Protein AF-A0A1F8QKB9-F1 (afdb_monomer)

pLDDT: mean 81.96, std 23.12, range [24.55, 98.56]

Solvent-accessible surface area (backbone atoms only — not comparable to full-atom values): 18168 Å² total; per-residue (Å²): 129,86,77,68,60,68,50,74,46,57,31,36,33,57,46,79,43,82,40,81,85,38,26,30,38,35,34,32,41,23,43,73,48,13,33,47,48,30,36,34,73,46,39,66,41,98,85,32,88,53,36,81,40,69,32,75,63,17,37,18,42,35,32,34,31,63,47,93,88,48,25,38,48,79,47,60,43,64,75,43,63,50,59,51,32,75,75,34,74,64,47,26,42,52,47,49,32,54,34,48,50,48,65,72,66,53,50,74,65,40,62,41,47,67,60,41,50,52,54,53,49,52,51,50,56,51,38,62,63,72,58,73,84,81,73,82,86,76,94,82,86,80,92,79,89,82,91,85,84,83,83,89,81,91,80,89,82,90,82,90,77,84,82,78,76,76,73,74,75,72,87,67,82,76,85,74,92,73,78,79,83,53,62,33,47,53,54,32,51,51,49,52,49,27,44,75,66,74,60,53,64,41,74,65,37,16,66,84,78,65,43,76,62,72,92,45,70,32,26,38,20,51,90,70,44,22,26,26,41,76,86,47,42,81,81,49,77,77,58,43,77,35,47,41,67,31,50,51,50,55,52,49,44,70,74,48,56,71,71,57,26,71,67,49,78,73,56,72,65,41,49,49,46,44,50,52,52,52,51,50,31,53,30,58,76,64,75,45,84,61,70,47,54,59,50,50,53,51,52,54,55,55,51,56,59,67,74,55,77,131

Structure (mmCIF, N/CA/C/O backbone):
data_AF-A0A1F8QKB9-F1
#
_entry.id   AF-A0A1F8QKB9-F1
#
loop_
_atom_site.group_PDB
_atom_site.id
_atom_site.type_symbol
_atom_site.label_atom_id
_atom_site.label_alt_id
_atom_site.label_comp_id
_atom_site.label_asym_id
_atom_site.label_entity_id
_atom_site.label_seq_id
_atom_site.pdbx_PDB_ins_code
_atom_site.Cartn_x
_atom_site.Cartn_y
_atom_site.Cartn_z
_atom_site.occupancy
_atom_site.B_iso_or_equiv
_atom_site.auth_seq_id
_atom_site.auth_comp_id
_atom_site.auth_asym_id
_atom_site.auth_atom_id
_atom_site.pdbx_PDB_model_num
ATOM 1 N N . MET A 1 1 ? -33.715 -14.460 22.208 1.00 47.62 1 MET A N 1
ATOM 2 C CA . MET A 1 1 ? -32.948 -13.942 21.053 1.00 47.62 1 MET A CA 1
ATOM 3 C C . MET A 1 1 ? -31.585 -14.614 21.054 1.00 47.62 1 MET A C 1
ATOM 5 O O . MET A 1 1 ? -30.994 -14.660 22.130 1.00 47.62 1 MET A O 1
ATOM 9 N N . PRO A 1 2 ? -31.099 -15.186 19.938 1.00 50.28 2 PRO A N 1
ATOM 10 C CA . PRO A 1 2 ? -29.759 -15.761 19.911 1.00 50.28 2 PRO A CA 1
ATOM 11 C C . PRO A 1 2 ? -28.745 -14.649 20.205 1.00 50.28 2 PRO A C 1
ATOM 13 O O . PRO A 1 2 ? -28.812 -13.563 19.630 1.00 50.28 2 PRO A O 1
ATOM 16 N N . ARG A 1 3 ? -27.864 -14.887 21.178 1.00 57.94 3 ARG A N 1
ATOM 17 C CA . ARG A 1 3 ? -26.846 -13.929 21.620 1.00 57.94 3 ARG A CA 1
ATOM 18 C C . ARG A 1 3 ? -25.910 -13.674 20.438 1.00 57.94 3 ARG A C 1
ATOM 20 O O . ARG A 1 3 ? -25.333 -14.622 19.911 1.00 57.94 3 ARG A O 1
ATOM 27 N N . ALA A 1 4 ? -25.807 -12.423 19.991 1.00 68.38 4 ALA A N 1
ATOM 28 C CA . ALA A 1 4 ? -24.952 -12.074 18.863 1.00 68.38 4 ALA A CA 1
ATOM 29 C C . ALA A 1 4 ? -23.510 -12.534 19.144 1.00 68.38 4 ALA A C 1
ATOM 31 O O . ALA A 1 4 ? -22.990 -12.326 20.243 1.00 68.38 4 ALA A O 1
ATOM 32 N N . LYS A 1 5 ? -22.899 -13.228 18.179 1.00 88.50 5 LYS A N 1
ATOM 33 C CA . LYS A 1 5 ? -21.593 -13.870 18.351 1.00 88.50 5 LYS A CA 1
ATOM 34 C C . LYS A 1 5 ? -20.509 -12.791 18.426 1.00 88.50 5 LYS A C 1
ATOM 36 O O . LYS A 1 5 ? -20.232 -12.122 17.430 1.00 88.50 5 LYS A O 1
ATOM 41 N N . THR A 1 6 ? -19.924 -12.609 19.605 1.00 94.81 6 THR A N 1
ATOM 42 C CA . THR A 1 6 ? -18.766 -11.730 19.813 1.00 94.81 6 THR A CA 1
ATOM 43 C C . THR A 1 6 ? -17.491 -12.419 19.339 1.00 94.81 6 THR A C 1
ATOM 45 O O . THR A 1 6 ? -17.350 -13.630 19.504 1.00 94.81 6 THR A O 1
ATOM 48 N N . TYR A 1 7 ? -16.561 -11.653 18.777 1.00 95.62 7 TYR A N 1
ATOM 49 C CA . TYR A 1 7 ? -15.229 -12.116 18.395 1.00 95.62 7 TYR A CA 1
ATOM 50 C C . TYR A 1 7 ? -14.185 -11.013 18.607 1.00 95.62 7 TYR A C 1
ATOM 52 O O . TYR A 1 7 ? -14.527 -9.845 18.818 1.00 95.62 7 TYR A O 1
ATOM 60 N N . GLN A 1 8 ? -12.912 -11.401 18.584 1.00 96.88 8 GLN A N 1
ATOM 61 C CA . GLN A 1 8 ? -11.769 -10.502 18.698 1.00 96.88 8 GLN A CA 1
ATOM 62 C C . GLN A 1 8 ? -10.804 -10.746 17.543 1.00 96.88 8 GLN A C 1
ATOM 64 O O . GLN A 1 8 ? -10.670 -11.877 17.087 1.00 96.88 8 GLN A O 1
ATOM 69 N N . THR A 1 9 ? -10.160 -9.685 17.070 1.00 97.06 9 THR A N 1
ATOM 70 C CA . THR A 1 9 ? -9.121 -9.753 16.039 1.00 97.06 9 THR A CA 1
ATOM 71 C C . THR A 1 9 ? -8.173 -8.577 16.196 1.00 97.06 9 THR A C 1
ATOM 73 O O . THR A 1 9 ? -8.588 -7.484 16.596 1.00 97.06 9 THR A O 1
ATOM 76 N N . GLU A 1 10 ? -6.910 -8.776 15.842 1.00 97.25 10 GLU A N 1
ATOM 77 C CA . GLU A 1 10 ? -6.026 -7.652 15.567 1.00 97.25 10 GLU A CA 1
ATOM 78 C C . GLU A 1 10 ? -6.462 -6.941 14.280 1.00 97.25 10 GLU A C 1
ATOM 80 O O . GLU A 1 10 ? -7.068 -7.544 13.385 1.00 97.25 10 GLU A O 1
ATOM 85 N N . ALA A 1 11 ? -6.228 -5.633 14.224 1.00 97.44 11 ALA A N 1
ATOM 86 C CA . ALA A 1 11 ? -6.689 -4.796 13.136 1.00 97.44 11 ALA A CA 1
ATOM 87 C C . ALA A 1 11 ? -5.860 -3.522 12.978 1.00 97.44 11 ALA A C 1
ATOM 89 O O . ALA A 1 11 ? -5.498 -2.871 13.962 1.00 97.44 11 ALA A O 1
ATOM 90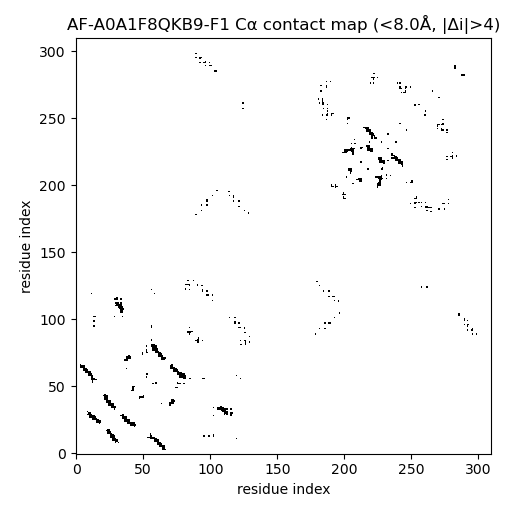 N N . ILE A 1 12 ? -5.672 -3.107 11.726 1.00 98.00 12 ILE A N 1
ATOM 91 C CA . ILE A 1 12 ? -5.196 -1.772 11.358 1.00 98.00 12 ILE A CA 1
ATOM 92 C C . ILE A 1 12 ? -6.380 -0.963 10.825 1.00 98.00 12 ILE A C 1
ATOM 94 O O . ILE A 1 12 ? -7.116 -1.409 9.941 1.00 98.00 12 ILE A O 1
ATOM 98 N N . ILE A 1 13 ? -6.584 0.244 11.357 1.00 96.12 13 ILE A N 1
ATOM 99 C CA . ILE A 1 13 ? -7.661 1.137 10.910 1.00 96.12 13 ILE A CA 1
ATOM 100 C C . ILE A 1 13 ? -7.202 1.865 9.640 1.00 96.12 13 ILE A C 1
ATOM 102 O O . ILE A 1 13 ? -6.387 2.789 9.711 1.00 96.12 13 ILE A O 1
ATOM 106 N N . ILE A 1 14 ? -7.771 1.484 8.491 1.00 95.88 14 ILE A N 1
ATOM 107 C CA . ILE A 1 14 ? -7.378 1.990 7.162 1.00 95.88 14 ILE A CA 1
ATOM 108 C C . ILE A 1 14 ? -8.326 3.063 6.602 1.00 95.88 14 ILE A C 1
ATOM 110 O O . ILE A 1 14 ? -7.950 3.835 5.726 1.00 95.88 14 ILE A O 1
ATOM 114 N N . LYS A 1 15 ? -9.567 3.159 7.101 1.00 94.94 15 LYS A N 1
ATOM 115 C CA . LYS A 1 15 ? -10.526 4.198 6.679 1.00 94.94 15 LYS A CA 1
ATOM 116 C C . LYS A 1 15 ? -11.488 4.562 7.799 1.00 94.94 15 LYS A C 1
ATOM 118 O O . LYS A 1 15 ? -11.894 3.714 8.591 1.00 94.94 15 LYS A O 1
ATOM 123 N N . LYS A 1 16 ? -11.905 5.830 7.822 1.00 93.94 16 LYS A N 1
ATOM 124 C CA . LYS A 1 16 ? -12.969 6.331 8.696 1.00 93.94 16 LYS A CA 1
ATOM 125 C C . LYS A 1 16 ? -14.023 7.075 7.896 1.00 93.94 16 LYS A C 1
ATOM 127 O O . LYS A 1 16 ? -13.708 7.826 6.976 1.00 93.94 16 LYS A O 1
ATOM 132 N N . THR A 1 17 ? -15.281 6.913 8.268 1.00 94.06 17 THR A N 1
ATOM 133 C CA . THR A 1 17 ? -16.405 7.643 7.676 1.00 94.06 17 THR A CA 1
ATOM 134 C C . THR A 1 17 ? -17.375 8.041 8.783 1.00 94.06 17 THR A C 1
ATOM 136 O O . THR A 1 17 ? -17.603 7.280 9.722 1.00 94.06 17 THR A O 1
ATOM 139 N N . LYS A 1 18 ? -17.899 9.269 8.734 1.00 92.44 18 LYS A N 1
ATOM 140 C CA . LYS A 1 18 ? -18.874 9.746 9.726 1.00 92.44 18 LYS A CA 1
ATOM 141 C C . LYS A 1 18 ? -20.182 8.965 9.568 1.00 92.44 18 LYS A C 1
ATOM 143 O O . LYS A 1 18 ? -20.608 8.729 8.442 1.00 92.44 18 LYS A O 1
ATOM 148 N N . LEU A 1 19 ? -20.812 8.604 10.683 1.00 91.56 19 LEU A N 1
ATOM 149 C CA . LEU A 1 19 ? -22.156 8.034 10.712 1.00 91.56 19 LEU A CA 1
ATOM 150 C C . LEU A 1 19 ? -22.998 8.851 11.691 1.00 91.56 19 LEU A C 1
ATOM 152 O O . LEU A 1 19 ? -22.816 8.764 12.904 1.00 91.56 19 LEU A O 1
ATOM 156 N N . GLY A 1 20 ? -23.872 9.704 11.158 1.00 90.00 20 GLY A N 1
ATOM 157 C CA . GLY A 1 20 ? -24.585 10.693 11.966 1.00 90.00 20 GLY A CA 1
ATOM 158 C C . GLY A 1 20 ? -23.636 11.586 12.778 1.00 90.00 20 GLY A C 1
ATOM 159 O O . GLY A 1 20 ? -22.492 11.847 12.387 1.00 90.00 20 GLY A O 1
ATOM 160 N N . GLU A 1 21 ? -24.107 12.043 13.939 1.00 87.56 21 GLU A N 1
ATOM 161 C CA . GLU A 1 21 ? -23.370 13.012 14.758 1.00 87.56 21 GLU A CA 1
ATOM 162 C C . GLU A 1 21 ? -22.367 12.389 15.727 1.00 87.56 21 GLU A C 1
ATOM 164 O O . GLU A 1 21 ? -21.264 12.905 15.911 1.00 87.56 21 GLU A O 1
ATOM 169 N N . ALA A 1 22 ? -22.719 11.267 16.349 1.00 90.00 22 ALA A N 1
ATOM 170 C CA . ALA A 1 22 ? -21.928 10.691 17.433 1.00 90.00 22 ALA A CA 1
ATOM 171 C C . ALA A 1 22 ? -21.031 9.525 16.987 1.00 90.00 22 ALA A C 1
ATOM 173 O O . ALA A 1 22 ? -20.064 9.210 17.689 1.00 90.00 22 ALA A O 1
ATOM 174 N N . ASP A 1 23 ? -21.303 8.918 15.830 1.00 93.69 23 ASP A N 1
ATOM 175 C CA . ASP A 1 23 ? -20.753 7.613 15.466 1.00 93.69 23 ASP A CA 1
ATOM 176 C C . ASP A 1 23 ? -19.796 7.712 14.264 1.00 93.69 23 ASP A C 1
ATOM 178 O O . ASP A 1 23 ? -19.737 8.711 13.531 1.00 93.69 23 ASP A O 1
ATOM 182 N N . ARG A 1 24 ? -18.998 6.658 14.064 1.00 94.50 24 ARG A N 1
ATOM 183 C CA . ARG A 1 24 ? -18.166 6.470 12.867 1.00 94.50 24 ARG A CA 1
ATOM 184 C C . ARG A 1 24 ? -18.275 5.035 12.367 1.00 94.50 24 ARG A C 1
ATOM 186 O O . ARG A 1 24 ? -18.340 4.108 13.168 1.00 94.50 24 ARG A O 1
ATOM 193 N N . ILE A 1 25 ? -18.218 4.866 11.051 1.00 95.88 25 ILE A N 1
ATOM 194 C CA . ILE A 1 25 ? -17.894 3.592 10.407 1.00 95.88 25 ILE A CA 1
ATOM 195 C C . ILE A 1 25 ? -16.380 3.551 10.225 1.00 95.88 25 ILE A C 1
ATOM 197 O O . ILE A 1 25 ? -15.783 4.500 9.706 1.00 95.88 25 ILE A O 1
ATOM 201 N N . LEU A 1 26 ? -15.766 2.461 10.663 1.00 96.06 26 LEU A N 1
ATOM 202 C CA . LEU A 1 26 ? -14.346 2.186 10.510 1.00 96.06 26 LEU A CA 1
ATOM 203 C C . LEU A 1 26 ? -14.177 1.007 9.560 1.00 96.06 26 LEU A C 1
ATOM 205 O O . LEU A 1 26 ? -14.869 0.001 9.696 1.00 96.06 26 LEU A O 1
ATOM 209 N N . THR A 1 27 ? -13.255 1.131 8.612 1.00 96.62 27 THR A N 1
ATOM 210 C CA . THR A 1 27 ? -12.770 -0.013 7.838 1.00 96.62 27 THR A CA 1
ATOM 211 C C . THR A 1 27 ? -11.486 -0.496 8.485 1.00 96.62 27 THR A C 1
ATOM 213 O O . THR A 1 27 ? -10.539 0.280 8.652 1.00 96.62 27 THR A O 1
ATOM 216 N N . LEU A 1 28 ? -11.495 -1.764 8.871 1.00 97.25 28 LEU A N 1
ATOM 217 C CA . LEU A 1 28 ? -10.404 -2.446 9.541 1.00 97.25 28 LEU A CA 1
ATOM 218 C C . LEU A 1 28 ? -9.815 -3.459 8.567 1.00 97.25 28 LEU A C 1
ATOM 220 O O . LEU A 1 28 ? -10.563 -4.195 7.924 1.00 97.25 28 LEU A O 1
ATOM 224 N N . TYR A 1 29 ? -8.494 -3.492 8.466 1.00 98.12 29 TYR A N 1
ATOM 225 C CA . TYR A 1 29 ? -7.796 -4.580 7.801 1.00 98.12 29 TYR A CA 1
ATOM 226 C C . TYR A 1 29 ? -7.237 -5.523 8.858 1.00 98.12 29 TYR A C 1
ATOM 228 O O . TYR A 1 29 ? -6.651 -5.061 9.836 1.00 98.12 29 TYR A O 1
ATOM 236 N N . THR A 1 30 ? -7.481 -6.817 8.692 1.00 97.88 30 THR A N 1
ATOM 237 C CA . THR A 1 30 ?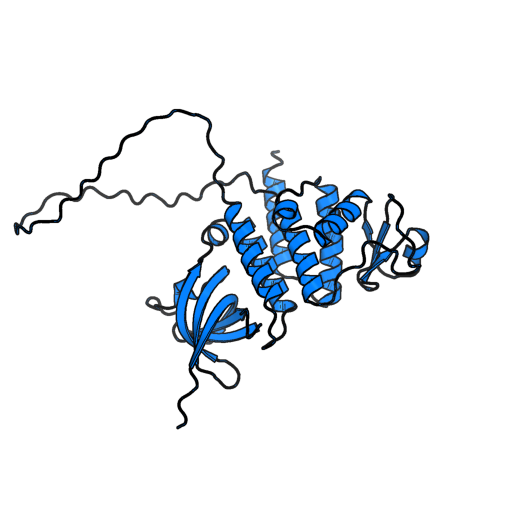 -7.223 -7.857 9.692 1.00 97.88 30 THR A CA 1
ATOM 238 C C . THR A 1 30 ? -6.518 -9.040 9.028 1.00 97.88 30 THR A C 1
ATOM 240 O O . THR A 1 30 ? -6.733 -9.265 7.834 1.00 97.88 30 THR A O 1
ATOM 243 N N . PRO A 1 31 ? -5.706 -9.812 9.765 1.00 96.62 31 PRO A N 1
ATOM 244 C CA . PRO A 1 31 ? -4.978 -10.947 9.202 1.00 96.62 31 PRO A CA 1
ATOM 245 C C . PRO A 1 31 ? -5.910 -12.056 8.701 1.00 96.62 31 PRO A C 1
ATOM 247 O O . PRO A 1 31 ? -5.699 -12.574 7.610 1.00 96.62 31 PRO A O 1
ATOM 250 N N . GLU A 1 32 ? -6.939 -12.410 9.479 1.00 95.38 32 GLU A N 1
ATOM 251 C CA . GLU A 1 32 ? -7.761 -13.609 9.241 1.00 95.38 32 GLU A CA 1
ATOM 252 C C . GLU A 1 32 ? -9.068 -13.308 8.506 1.00 95.38 32 GLU A C 1
ATOM 254 O O . GLU A 1 32 ? -9.559 -14.129 7.741 1.00 95.38 32 GLU A O 1
ATOM 259 N N . LEU A 1 33 ? -9.651 -12.127 8.725 1.00 94.62 33 LEU A N 1
ATOM 260 C CA . LEU A 1 33 ? -10.927 -11.745 8.113 1.00 94.62 33 LEU A CA 1
ATOM 261 C C . LEU A 1 33 ? -10.727 -10.794 6.931 1.00 94.62 33 LEU A C 1
ATOM 263 O O . LEU A 1 33 ? -11.706 -10.371 6.325 1.00 94.62 33 LEU A O 1
ATOM 267 N N . GLY A 1 34 ? -9.490 -10.405 6.617 1.00 95.56 34 GLY A N 1
ATOM 268 C CA . GLY A 1 34 ? -9.210 -9.401 5.598 1.00 95.56 34 GLY A CA 1
ATOM 269 C C . GLY A 1 34 ? -9.822 -8.048 5.936 1.00 95.56 34 GLY A C 1
ATOM 270 O O . GLY A 1 34 ? -9.753 -7.576 7.078 1.00 95.56 34 GLY A O 1
ATOM 271 N N . LYS A 1 35 ? -10.424 -7.410 4.929 1.00 96.38 35 LYS A N 1
ATOM 272 C CA . LYS A 1 35 ? -11.108 -6.123 5.077 1.00 96.38 35 LYS A CA 1
ATOM 273 C C . LYS A 1 35 ? -12.510 -6.334 5.651 1.00 96.38 35 LYS A C 1
ATOM 275 O O . LYS A 1 35 ? -13.298 -7.096 5.097 1.00 96.38 35 LYS A O 1
ATOM 280 N N . ILE A 1 36 ? -12.801 -5.665 6.765 1.00 96.00 36 ILE A N 1
ATOM 281 C CA . ILE A 1 36 ? -14.114 -5.668 7.421 1.00 96.00 36 ILE A CA 1
ATOM 282 C C . ILE A 1 36 ? -14.522 -4.249 7.821 1.00 96.00 36 ILE A C 1
ATOM 284 O O . ILE A 1 36 ? -13.692 -3.340 7.930 1.00 96.00 36 ILE A O 1
ATOM 288 N N . GLN A 1 37 ? -15.812 -4.050 8.088 1.00 96.56 37 GLN A N 1
ATOM 289 C CA . GLN A 1 37 ? -16.351 -2.760 8.506 1.00 96.56 37 GLN A CA 1
ATOM 290 C C . GLN A 1 37 ? -17.093 -2.856 9.837 1.00 96.56 37 GLN A C 1
ATOM 292 O O . GLN A 1 37 ? -17.929 -3.736 10.041 1.00 96.56 37 GLN A O 1
ATOM 297 N N . GLY A 1 38 ? -16.808 -1.904 10.727 1.00 95.75 38 GLY A N 1
ATOM 298 C CA . GLY A 1 38 ? -17.394 -1.837 12.059 1.00 95.75 38 GLY A CA 1
ATOM 299 C C . GLY A 1 38 ? -17.901 -0.443 12.421 1.00 95.75 38 GLY A C 1
ATOM 300 O O . GLY A 1 38 ? -17.240 0.563 12.159 1.00 95.75 38 GLY A O 1
ATOM 301 N N . VAL A 1 39 ? -19.068 -0.367 13.060 1.00 96.25 39 VAL A N 1
ATOM 302 C CA . VAL A 1 39 ? -19.606 0.866 13.645 1.00 96.25 39 VAL A CA 1
ATOM 303 C C . VAL A 1 39 ? -19.038 1.058 15.046 1.00 96.25 39 VAL A C 1
ATOM 305 O O . VAL A 1 39 ? -19.240 0.226 15.931 1.00 96.25 39 VAL A O 1
ATOM 308 N N . ALA A 1 40 ? -18.394 2.200 15.269 1.00 94.69 40 ALA A N 1
ATOM 309 C CA . ALA A 1 40 ? -18.005 2.681 16.586 1.00 94.69 40 ALA A CA 1
ATOM 310 C C . ALA A 1 40 ? -19.027 3.713 17.086 1.00 94.69 40 ALA A C 1
ATOM 312 O O . ALA A 1 40 ? -19.010 4.883 16.685 1.00 94.69 40 ALA A O 1
ATOM 313 N N . LYS A 1 41 ? -19.931 3.269 17.965 1.00 92.19 41 LYS A N 1
ATOM 314 C CA . LYS A 1 41 ? -21.002 4.105 18.525 1.00 92.19 41 LYS A CA 1
ATOM 315 C C . LYS A 1 41 ? -20.461 5.106 19.545 1.00 92.19 41 LYS A C 1
ATOM 317 O O . LYS A 1 41 ? -19.647 4.762 20.398 1.00 92.19 41 LYS A O 1
ATOM 322 N N . GLY A 1 42 ? -20.928 6.347 19.483 1.00 88.56 42 GLY A N 1
ATOM 323 C CA . GLY A 1 42 ? -20.592 7.421 20.412 1.00 88.56 42 GLY A CA 1
ATOM 324 C C . GLY A 1 42 ? -19.133 7.874 20.376 1.00 88.56 42 GLY A C 1
ATOM 325 O O . GLY A 1 42 ? -18.741 8.657 21.239 1.00 88.56 42 GLY A O 1
ATOM 326 N N . ILE A 1 43 ? -18.327 7.410 19.414 1.00 90.38 43 ILE A N 1
ATOM 327 C CA . ILE A 1 43 ? -16.878 7.646 19.382 1.00 90.38 43 ILE A CA 1
ATOM 328 C C . ILE A 1 43 ? -16.501 9.123 19.200 1.00 90.38 43 ILE A C 1
ATOM 330 O O . ILE A 1 43 ? -15.403 9.530 19.560 1.00 90.38 43 ILE A O 1
ATOM 334 N N . ARG A 1 44 ? -17.408 9.947 18.662 1.00 87.06 44 ARG A N 1
ATOM 335 C CA . ARG A 1 44 ? -17.195 11.394 18.492 1.00 87.06 44 ARG A CA 1
ATOM 336 C C . ARG A 1 44 ? -17.534 12.209 19.745 1.00 87.06 44 ARG A C 1
ATOM 338 O O . ARG A 1 44 ? -17.346 13.421 19.736 1.00 87.06 44 ARG A O 1
ATOM 345 N N . ARG A 1 45 ? -18.052 11.586 20.812 1.00 88.06 45 ARG A N 1
ATOM 346 C CA . ARG A 1 45 ? -18.352 12.284 22.072 1.00 88.06 45 ARG A CA 1
ATOM 347 C C . ARG A 1 45 ? -17.040 12.629 22.798 1.00 88.06 45 ARG A C 1
ATOM 349 O O . ARG A 1 45 ? -16.168 11.768 22.858 1.00 88.06 45 ARG A O 1
ATOM 356 N N . PRO A 1 46 ? -16.909 13.807 23.439 1.00 82.44 46 PRO A N 1
ATOM 357 C CA . PRO A 1 46 ? -15.658 14.225 24.089 1.00 82.44 46 PRO A CA 1
ATOM 358 C C . PRO A 1 46 ? -15.078 13.234 25.114 1.00 82.44 46 PRO A C 1
ATOM 360 O O . PRO A 1 46 ? -13.870 13.164 25.288 1.00 82.44 46 PRO A O 1
ATOM 363 N N . LYS A 1 47 ? -15.928 12.440 25.783 1.00 85.12 47 LYS A N 1
ATOM 364 C CA . LYS A 1 47 ? -15.530 11.443 26.799 1.00 85.12 47 LYS A CA 1
ATOM 365 C C . LYS A 1 47 ? -15.464 10.005 26.257 1.00 85.12 47 LYS A C 1
ATOM 367 O O . LYS A 1 47 ? -15.565 9.047 27.025 1.00 85.12 47 LYS A O 1
ATOM 372 N N . ALA A 1 48 ? -15.387 9.825 24.939 1.00 83.56 48 ALA A N 1
ATOM 373 C CA . ALA A 1 48 ? -15.410 8.503 24.323 1.00 83.56 48 ALA A CA 1
ATOM 374 C C . ALA A 1 48 ? -14.127 7.712 24.622 1.00 83.56 48 ALA A C 1
ATOM 376 O O . ALA A 1 48 ? -13.058 8.008 24.095 1.00 83.56 48 ALA A O 1
ATOM 377 N N . LYS A 1 49 ? -14.260 6.639 25.409 1.00 80.00 49 LYS A N 1
ATOM 378 C CA . LYS A 1 49 ? -13.142 5.766 25.814 1.00 80.00 49 LYS A CA 1
ATOM 379 C C . LYS A 1 49 ? -12.434 5.076 24.639 1.00 80.00 49 LYS A C 1
ATOM 381 O O . LYS A 1 49 ? -11.268 4.737 24.749 1.00 80.00 49 LYS A O 1
ATOM 386 N N . LEU A 1 50 ? -13.134 4.867 23.521 1.00 81.31 50 LEU A N 1
ATOM 387 C CA . LEU A 1 50 ? -12.615 4.141 22.355 1.00 81.31 50 LEU A CA 1
ATOM 388 C C . LEU A 1 50 ? -11.933 5.041 21.313 1.00 81.31 50 LEU A C 1
ATOM 390 O O . LEU A 1 50 ? -11.361 4.517 20.362 1.00 81.31 50 LEU A O 1
ATOM 394 N N . ALA A 1 51 ? -11.998 6.371 21.459 1.00 77.44 51 ALA A N 1
ATOM 395 C CA . ALA A 1 51 ? -11.574 7.298 20.409 1.00 77.44 51 ALA A CA 1
ATOM 396 C C . ALA A 1 51 ? -10.090 7.146 20.048 1.00 77.44 51 ALA A C 1
ATOM 398 O O . ALA A 1 51 ? -9.783 6.919 18.884 1.00 77.44 51 ALA A O 1
ATOM 399 N N . GLY A 1 52 ? -9.190 7.179 21.038 1.00 74.19 52 GLY A N 1
ATOM 400 C CA . GLY A 1 52 ? -7.742 7.088 20.802 1.00 74.19 52 GLY A CA 1
ATOM 401 C C . GLY A 1 52 ? -7.273 5.733 20.257 1.00 74.19 52 GLY A C 1
ATOM 402 O O . GLY A 1 52 ? -6.307 5.674 19.503 1.00 74.19 52 GLY A O 1
ATOM 403 N N . HIS A 1 53 ? -7.979 4.649 20.592 1.00 80.94 53 HIS A N 1
ATOM 404 C CA . HIS A 1 53 ? -7.611 3.284 20.192 1.00 80.94 53 HIS A CA 1
ATOM 405 C C . HIS A 1 53 ? -8.034 2.923 18.765 1.00 80.94 53 HIS A C 1
ATOM 407 O O . HIS A 1 53 ? -7.524 1.965 18.186 1.00 80.94 53 HIS A O 1
ATOM 413 N N . LEU A 1 54 ? -8.965 3.691 18.204 1.00 84.94 54 LEU A N 1
ATOM 414 C CA . LEU A 1 54 ? -9.541 3.492 16.877 1.00 84.94 54 LEU A CA 1
ATOM 415 C C . LEU A 1 54 ? -9.160 4.647 15.939 1.00 84.94 54 LEU A C 1
ATOM 417 O O . LEU A 1 54 ? -9.928 5.066 15.062 1.00 84.94 54 LEU A O 1
ATOM 421 N N . GLU A 1 55 ? -7.958 5.188 16.147 1.00 88.88 55 GLU A N 1
ATOM 422 C CA . GLU A 1 55 ? -7.374 6.200 15.284 1.00 88.88 55 GLU A CA 1
ATOM 423 C C . GLU A 1 55 ? -6.786 5.601 13.998 1.00 88.88 55 GLU A C 1
ATOM 425 O O . GLU A 1 55 ? -6.408 4.434 13.965 1.00 88.88 55 GLU A O 1
ATOM 430 N N . MET A 1 56 ? -6.725 6.390 12.918 1.00 92.44 56 MET A N 1
ATOM 431 C CA . MET A 1 56 ? -6.098 5.935 11.667 1.00 92.44 56 MET A CA 1
ATOM 432 C C . MET A 1 56 ? -4.608 5.685 11.934 1.00 92.44 56 MET A C 1
ATOM 434 O O . MET A 1 56 ? -4.049 6.317 12.834 1.00 92.44 56 MET A O 1
ATOM 438 N N . LEU A 1 57 ? -3.986 4.757 11.201 1.00 93.56 57 LEU A N 1
ATOM 439 C CA . LEU A 1 57 ? -2.591 4.350 11.438 1.00 93.56 57 LEU A CA 1
ATOM 440 C C . LEU A 1 57 ? -2.358 3.788 12.855 1.00 93.56 57 LEU A C 1
ATOM 442 O O . LEU A 1 57 ? -1.343 4.056 13.489 1.00 93.56 57 LEU A O 1
ATOM 446 N N . THR A 1 58 ? -3.321 3.031 13.381 1.00 94.69 58 THR A N 1
ATOM 447 C CA . THR A 1 58 ? -3.213 2.367 14.689 1.00 94.69 58 THR A CA 1
ATOM 448 C C . THR A 1 58 ? -3.414 0.871 14.504 1.00 94.69 58 THR A C 1
ATOM 450 O O . THR A 1 58 ? -4.379 0.470 13.853 1.00 94.69 58 THR A O 1
ATOM 453 N N . HIS A 1 59 ? -2.527 0.072 15.095 1.00 97.12 59 HIS A N 1
ATOM 454 C CA . HIS A 1 59 ? -2.671 -1.372 15.222 1.00 97.12 59 HIS A CA 1
ATOM 455 C C . HIS A 1 59 ? -3.270 -1.696 16.596 1.00 97.12 59 HIS A C 1
ATOM 457 O O . HIS A 1 59 ? -2.691 -1.358 17.633 1.00 97.12 59 HIS A O 1
ATOM 463 N N . SER A 1 60 ? -4.446 -2.318 16.611 1.00 95.88 60 SER A N 1
ATOM 464 C CA . SER A 1 60 ? -5.230 -2.551 17.825 1.00 95.88 60 SER A CA 1
ATOM 465 C C . SER A 1 60 ? -5.849 -3.944 17.836 1.00 95.88 60 SER A C 1
ATOM 467 O O . SER A 1 60 ? -6.271 -4.450 16.802 1.00 95.88 60 SER A O 1
ATOM 469 N N . MET A 1 61 ? -5.991 -4.520 19.027 1.00 96.81 61 MET A N 1
ATOM 470 C CA . MET A 1 61 ? -6.895 -5.637 19.282 1.00 96.81 61 MET A CA 1
ATOM 471 C C . MET A 1 61 ? -8.316 -5.087 19.414 1.00 96.81 61 MET A C 1
ATOM 473 O O . MET A 1 61 ? -8.576 -4.242 20.274 1.00 96.81 61 MET A O 1
ATOM 477 N N . VAL A 1 62 ? -9.243 -5.543 18.575 1.00 97.00 62 VAL A N 1
ATOM 478 C CA . VAL A 1 62 ? -10.612 -5.017 18.503 1.00 97.00 62 VAL A CA 1
ATOM 479 C C . VAL A 1 62 ? -11.608 -6.113 18.852 1.00 97.00 62 VAL A C 1
ATOM 481 O O . VAL A 1 62 ? -11.534 -7.228 18.347 1.00 97.00 62 VAL A O 1
ATOM 484 N N . SER A 1 63 ? -12.559 -5.787 19.728 1.00 96.75 63 SER A N 1
ATOM 485 C CA . SER A 1 63 ? -13.685 -6.655 20.081 1.00 96.75 63 SER A CA 1
ATOM 486 C C . SER A 1 63 ? -14.928 -6.215 19.320 1.00 96.75 63 SER A C 1
ATOM 488 O O . SER A 1 63 ? -15.357 -5.060 19.444 1.00 96.75 63 SER A O 1
ATOM 490 N N . LEU A 1 64 ? -15.518 -7.132 18.557 1.00 96.44 64 LEU A N 1
ATOM 491 C CA . LEU A 1 64 ? -16.664 -6.869 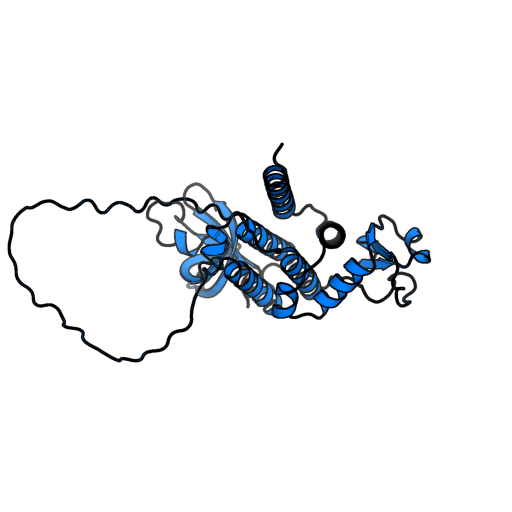17.694 1.00 96.44 64 LEU A CA 1
ATOM 492 C C . LEU A 1 64 ? -17.811 -7.838 17.969 1.00 96.44 64 LEU A C 1
ATOM 494 O O . LEU A 1 64 ? -17.620 -8.981 18.382 1.00 96.44 64 LEU A O 1
ATOM 498 N N . VAL A 1 65 ? -19.022 -7.369 17.700 1.00 96.56 65 VAL A N 1
ATOM 499 C CA . VAL A 1 65 ? -20.231 -8.188 17.640 1.00 96.56 65 VAL A CA 1
ATOM 500 C C . VAL A 1 65 ? -20.666 -8.266 16.187 1.00 96.56 65 VAL A C 1
ATOM 502 O O . VAL A 1 65 ? -20.820 -7.218 15.555 1.00 96.56 65 VAL A O 1
ATOM 505 N N . HIS A 1 66 ? -20.886 -9.486 15.688 1.00 94.44 66 HIS A N 1
ATOM 506 C CA . HIS A 1 66 ? -21.363 -9.697 14.323 1.00 94.44 66 HIS A CA 1
ATOM 507 C C . HIS A 1 66 ? -22.665 -8.932 14.074 1.00 94.44 66 HIS A C 1
ATOM 509 O O . HIS A 1 66 ? -23.641 -9.088 14.816 1.00 94.44 66 HIS A O 1
ATOM 515 N N . GLY A 1 67 ? -22.672 -8.117 13.024 1.00 88.75 67 GLY A N 1
ATOM 516 C CA . GLY A 1 67 ? -23.870 -7.499 12.472 1.00 88.75 67 GLY A CA 1
ATOM 517 C C . GLY A 1 67 ? -24.236 -8.098 11.116 1.00 88.75 67 GLY A C 1
ATOM 518 O O . GLY A 1 67 ? -23.593 -9.024 10.636 1.00 88.75 67 GLY A O 1
ATOM 519 N N . HIS A 1 68 ? -25.291 -7.571 10.492 1.00 80.75 68 HIS A N 1
ATOM 520 C CA . HIS A 1 68 ? -25.708 -8.026 9.162 1.00 80.75 68 HIS A CA 1
ATOM 521 C C . HIS A 1 68 ? -24.756 -7.514 8.068 1.00 80.75 68 HIS A C 1
ATOM 523 O O . HIS A 1 68 ? -24.153 -8.298 7.350 1.00 80.75 68 HIS A O 1
ATOM 529 N N . ASN A 1 69 ? -24.604 -6.187 7.966 1.00 82.00 69 ASN A N 1
ATOM 530 C CA . ASN A 1 69 ? -23.711 -5.540 6.991 1.00 82.00 69 ASN A CA 1
ATOM 531 C C . ASN A 1 69 ? -22.479 -4.918 7.651 1.00 82.00 69 ASN A C 1
ATOM 533 O O . ASN A 1 69 ? -21.401 -4.897 7.069 1.00 82.00 69 ASN A O 1
ATOM 537 N N . LEU A 1 70 ? -22.656 -4.389 8.862 1.00 90.56 70 LEU A N 1
ATOM 538 C CA . LEU A 1 70 ? -21.615 -3.733 9.637 1.00 90.56 70 LEU A CA 1
ATOM 539 C C . LEU A 1 70 ? -21.569 -4.364 11.016 1.00 90.56 70 LEU A C 1
ATOM 541 O O . LEU A 1 70 ? -22.598 -4.444 11.695 1.00 90.56 70 LEU A O 1
ATOM 545 N N . ASP A 1 71 ? -20.377 -4.752 11.439 1.00 95.12 71 ASP A N 1
ATOM 546 C CA . ASP A 1 71 ? -20.159 -5.250 12.788 1.00 95.12 71 ASP A CA 1
ATOM 547 C C . ASP A 1 71 ? -20.229 -4.081 13.783 1.00 95.12 71 ASP A C 1
ATOM 549 O O . ASP A 1 71 ? -20.084 -2.912 13.421 1.00 95.12 71 ASP A O 1
ATOM 553 N N . THR A 1 72 ? -20.510 -4.347 15.056 1.00 95.38 72 THR A N 1
ATOM 554 C CA . THR A 1 72 ? -20.482 -3.298 16.089 1.00 95.38 72 THR A CA 1
ATOM 555 C C . THR A 1 72 ? -19.217 -3.434 16.912 1.00 95.38 72 THR A C 1
ATOM 557 O O . THR A 1 72 ? -18.975 -4.482 17.506 1.00 95.38 72 THR A O 1
ATOM 560 N N . ILE A 1 73 ? -18.431 -2.362 16.988 1.00 96.19 73 ILE A N 1
ATOM 561 C CA . ILE A 1 73 ? -17.221 -2.322 17.806 1.00 96.19 73 ILE A CA 1
ATOM 562 C C . ILE A 1 73 ? -17.631 -2.063 19.253 1.00 96.19 73 ILE A C 1
ATOM 564 O O . ILE A 1 73 ? -18.239 -1.036 19.564 1.00 96.19 73 ILE A O 1
ATOM 568 N N . ILE A 1 74 ? -17.296 -3.003 20.134 1.00 95.19 74 ILE A N 1
ATOM 569 C CA . ILE A 1 74 ? -17.646 -2.960 21.560 1.00 95.19 74 ILE A CA 1
ATOM 570 C C . ILE A 1 74 ? -16.431 -2.738 22.467 1.00 95.19 74 ILE A C 1
ATOM 572 O O . ILE A 1 74 ? -16.596 -2.396 23.635 1.00 95.19 74 ILE A O 1
ATOM 576 N N . GLY A 1 75 ? -15.215 -2.895 21.940 1.00 93.75 75 GLY A N 1
ATOM 577 C CA . GLY A 1 75 ? -13.974 -2.690 22.680 1.00 93.75 75 GLY A CA 1
ATOM 578 C C . GLY A 1 75 ? -12.771 -2.574 21.751 1.00 93.75 75 GLY A C 1
ATOM 579 O O . GLY A 1 75 ? -12.799 -3.076 20.630 1.00 93.75 75 GLY A O 1
ATOM 580 N N . SER A 1 76 ? -11.718 -1.905 22.214 1.00 94.62 76 SER A N 1
ATOM 581 C CA . SER A 1 76 ? -10.446 -1.801 21.502 1.00 94.62 76 SER A CA 1
ATOM 582 C C . SER A 1 76 ? -9.315 -1.589 22.499 1.00 94.62 76 SER A C 1
ATOM 584 O O . SER A 1 76 ? -9.460 -0.792 23.423 1.00 94.62 76 SER A O 1
ATOM 586 N N . GLN A 1 77 ? -8.188 -2.253 22.271 1.00 94.88 77 GLN A N 1
ATOM 587 C CA . GLN A 1 77 ? -6.939 -2.052 22.995 1.00 94.88 77 GLN A CA 1
ATOM 588 C C . GLN A 1 77 ? -5.826 -1.823 21.978 1.00 94.88 77 GLN A C 1
ATOM 590 O O . GLN A 1 77 ? -5.651 -2.616 21.057 1.00 94.88 77 GLN A O 1
ATOM 595 N N . THR A 1 78 ? -5.088 -0.728 22.122 1.00 95.62 78 THR A N 1
ATOM 596 C CA . THR A 1 78 ? -3.969 -0.437 21.220 1.00 95.62 78 THR A CA 1
ATOM 597 C C . THR A 1 78 ? -2.824 -1.408 21.466 1.00 95.62 78 THR A C 1
ATOM 599 O O . THR A 1 78 ? -2.397 -1.571 22.606 1.00 95.62 78 THR A O 1
ATOM 602 N N . ILE A 1 79 ? -2.329 -2.011 20.385 1.00 96.00 79 ILE A N 1
ATOM 603 C CA . ILE A 1 79 ? -1.093 -2.798 20.360 1.00 96.00 79 ILE A CA 1
ATOM 604 C C . ILE A 1 79 ? 0.069 -1.860 20.018 1.00 96.00 79 ILE A C 1
ATOM 606 O O . ILE A 1 79 ? 1.037 -1.776 20.764 1.00 96.00 79 ILE A O 1
ATOM 610 N N . ASN A 1 80 ? -0.057 -1.091 18.929 1.00 95.56 80 ASN A N 1
ATOM 611 C CA . ASN A 1 80 ? 0.897 -0.050 18.554 1.00 95.56 80 ASN A CA 1
ATOM 612 C C . ASN A 1 80 ? 0.169 1.161 17.947 1.00 95.56 80 ASN A C 1
ATOM 614 O O . ASN A 1 80 ? -0.652 1.029 17.037 1.00 95.56 80 ASN A O 1
ATOM 618 N N . SER A 1 81 ? 0.455 2.354 18.469 1.00 92.88 81 SER A N 1
ATOM 619 C CA . SER A 1 81 ? -0.148 3.606 18.011 1.00 92.88 81 SER A CA 1
ATOM 620 C C . SER A 1 81 ? 0.601 4.274 16.862 1.00 92.88 81 SER A C 1
ATOM 622 O O . SER A 1 81 ? 0.040 5.215 16.304 1.00 92.88 81 SER A O 1
ATOM 624 N N . PHE A 1 82 ? 1.824 3.834 16.547 1.00 94.31 82 PHE A N 1
ATOM 625 C CA . PHE A 1 82 ? 2.709 4.429 15.543 1.00 94.31 82 PHE A CA 1
ATOM 626 C C . PHE A 1 82 ? 2.756 5.959 15.633 1.00 94.31 82 PHE A C 1
ATOM 628 O O . PHE A 1 82 ? 2.513 6.672 14.661 1.00 94.31 82 PHE A O 1
ATOM 635 N N . LEU A 1 83 ? 3.021 6.467 16.843 1.00 91.75 83 LEU A N 1
ATOM 636 C CA . LEU A 1 83 ? 3.033 7.903 17.120 1.00 91.75 83 LEU A CA 1
ATOM 637 C C . LEU A 1 83 ? 3.954 8.704 16.174 1.00 91.75 83 LEU A C 1
ATOM 639 O O . LEU A 1 83 ? 3.498 9.754 15.726 1.00 91.75 83 LEU A O 1
ATOM 643 N N . PRO A 1 84 ? 5.149 8.214 15.776 1.00 92.19 84 PRO A N 1
ATOM 644 C CA . PRO A 1 84 ? 5.974 8.885 14.768 1.00 92.19 84 PRO A CA 1
ATOM 645 C C . PRO A 1 84 ? 5.235 9.204 13.464 1.00 92.19 84 PRO A C 1
ATOM 647 O O . PRO A 1 84 ? 5.252 10.341 13.007 1.00 92.19 84 PRO A O 1
ATOM 650 N N . LEU A 1 85 ? 4.452 8.256 12.934 1.00 93.00 85 LEU A N 1
ATOM 651 C CA . LEU A 1 85 ? 3.662 8.453 11.707 1.00 93.00 85 LEU A CA 1
ATOM 652 C C . LEU A 1 85 ? 2.557 9.510 11.860 1.00 93.00 85 LEU A C 1
ATOM 654 O O . LEU A 1 85 ? 2.001 9.981 10.874 1.00 93.00 85 LEU A O 1
ATOM 658 N N . LYS A 1 86 ? 2.176 9.841 13.097 1.00 91.00 86 LYS A N 1
ATOM 659 C CA . LYS A 1 86 ? 1.152 10.849 13.409 1.00 91.00 86 LYS A CA 1
ATOM 660 C C . LYS A 1 86 ? 1.760 12.218 13.706 1.00 91.00 86 LYS A C 1
ATOM 662 O O . LYS A 1 86 ? 1.048 13.217 13.630 1.00 91.00 86 LYS A O 1
ATOM 667 N N . CYS A 1 87 ? 3.035 12.256 14.083 1.00 89.44 87 CYS A N 1
ATOM 668 C CA . CYS A 1 87 ? 3.775 13.473 14.403 1.00 89.44 87 CYS A CA 1
ATOM 669 C C . CYS A 1 87 ? 4.585 14.002 13.214 1.00 89.44 87 CYS A C 1
ATOM 671 O O . CYS A 1 87 ? 4.902 15.189 13.189 1.00 89.44 87 CYS A O 1
ATOM 673 N N . ASP A 1 88 ? 4.868 13.146 12.235 1.00 89.25 88 ASP A N 1
ATOM 674 C CA . ASP A 1 88 ? 5.589 13.469 11.014 1.00 89.25 88 ASP A CA 1
ATOM 675 C C . ASP A 1 88 ? 4.640 13.452 9.807 1.00 89.25 88 ASP A C 1
ATOM 677 O O . ASP A 1 88 ? 3.974 12.452 9.521 1.00 89.25 88 ASP A O 1
ATOM 681 N N . LEU A 1 89 ? 4.556 14.581 9.100 1.00 88.75 89 LEU A N 1
ATOM 682 C CA . LEU A 1 89 ? 3.622 14.749 7.989 1.00 88.75 89 LEU A CA 1
ATOM 683 C C . LEU A 1 89 ? 3.961 13.851 6.791 1.00 88.75 89 LEU A C 1
ATOM 685 O O . LEU A 1 89 ? 3.051 13.390 6.099 1.00 88.75 89 LEU A O 1
ATOM 689 N N . GLU A 1 90 ? 5.242 13.603 6.538 1.00 88.19 90 GLU A N 1
ATOM 690 C CA . GLU A 1 90 ? 5.717 12.868 5.367 1.00 88.19 90 GLU A CA 1
ATOM 691 C C . GLU A 1 90 ? 5.642 11.368 5.595 1.00 88.19 90 GLU A C 1
ATOM 693 O O . GLU A 1 90 ? 5.083 10.644 4.765 1.00 88.19 90 GLU A O 1
ATOM 698 N N . LEU A 1 91 ? 6.100 10.903 6.760 1.00 91.75 91 LEU A N 1
ATOM 699 C CA . LEU A 1 91 ? 5.946 9.505 7.158 1.00 91.75 91 LEU A CA 1
ATOM 700 C C . LEU A 1 91 ? 4.459 9.147 7.273 1.00 91.75 91 LEU A C 1
ATOM 702 O O . LEU A 1 91 ? 4.028 8.096 6.789 1.00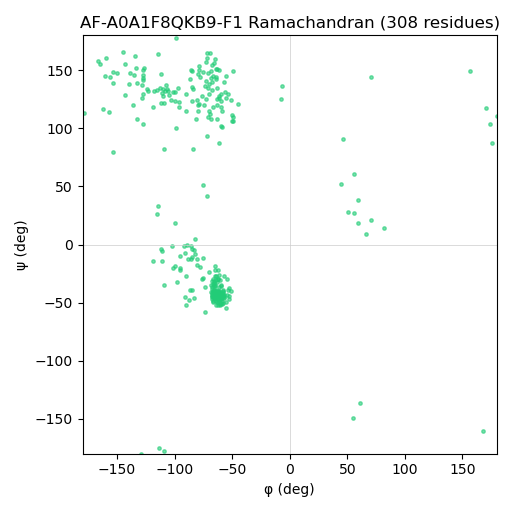 91.75 91 LEU A O 1
ATOM 706 N N . GLY A 1 92 ? 3.651 10.053 7.833 1.00 93.44 92 GLY A N 1
ATOM 707 C CA . GLY A 1 92 ? 2.199 9.921 7.879 1.00 93.44 92 GLY A CA 1
ATOM 708 C C . GLY A 1 92 ? 1.566 9.838 6.493 1.00 93.44 92 GLY A C 1
ATOM 709 O O . GLY A 1 92 ? 0.734 8.963 6.252 1.00 93.44 92 GLY A O 1
ATOM 710 N N . ALA A 1 93 ? 1.979 10.688 5.549 1.00 94.12 93 ALA A N 1
ATOM 711 C CA . ALA A 1 93 ? 1.492 10.639 4.171 1.00 94.12 93 ALA A CA 1
ATOM 712 C C . ALA A 1 93 ? 1.861 9.324 3.462 1.00 94.12 93 ALA A C 1
ATOM 714 O O . ALA A 1 93 ? 1.011 8.743 2.784 1.00 94.12 93 ALA A O 1
ATOM 715 N N . CYS A 1 94 ? 3.080 8.816 3.663 1.00 95.25 94 CYS A N 1
ATOM 716 C CA . CYS A 1 94 ? 3.519 7.530 3.113 1.00 95.25 94 CYS A CA 1
ATOM 717 C C . CYS A 1 94 ? 2.709 6.359 3.686 1.00 95.25 94 CYS A C 1
ATOM 719 O O . CYS A 1 94 ? 2.272 5.474 2.948 1.00 95.25 94 CYS A O 1
ATOM 721 N N . ALA A 1 95 ? 2.447 6.371 4.994 1.00 96.81 95 ALA A N 1
ATOM 722 C CA . ALA A 1 95 ? 1.632 5.351 5.642 1.00 96.81 95 ALA A CA 1
ATOM 723 C C . ALA A 1 95 ? 0.169 5.407 5.172 1.00 96.81 95 ALA A C 1
ATOM 725 O O . ALA A 1 95 ? -0.436 4.373 4.889 1.00 96.81 95 ALA A O 1
ATOM 726 N N . LEU A 1 96 ? -0.396 6.609 5.016 1.00 96.69 96 LEU A N 1
ATOM 727 C CA . LEU A 1 96 ? -1.732 6.791 4.443 1.00 96.69 96 LEU A CA 1
ATOM 728 C C . LEU A 1 96 ? -1.804 6.266 3.008 1.00 96.69 96 LEU A C 1
ATOM 730 O O . LEU A 1 96 ? -2.784 5.607 2.660 1.00 96.69 96 LEU A O 1
ATOM 734 N N . TYR A 1 97 ? -0.760 6.491 2.212 1.00 97.50 97 TYR A N 1
ATOM 735 C CA . TYR A 1 97 ? -0.646 5.936 0.868 1.00 97.50 97 TYR A CA 1
ATOM 736 C C . TYR A 1 97 ? -0.687 4.408 0.865 1.00 97.50 97 TYR A C 1
ATOM 738 O O . TYR A 1 97 ? -1.548 3.821 0.207 1.00 97.50 97 TYR A O 1
ATOM 746 N N . ALA A 1 98 ? 0.143 3.762 1.687 1.00 98.06 98 ALA A N 1
ATOM 747 C CA . ALA A 1 98 ? 0.132 2.309 1.839 1.00 98.06 98 ALA A CA 1
ATOM 748 C C . ALA A 1 98 ? -1.251 1.778 2.270 1.00 98.06 98 ALA A C 1
ATOM 750 O O . ALA A 1 98 ? -1.763 0.813 1.699 1.00 98.06 98 ALA A O 1
ATOM 751 N N . THR A 1 99 ? -1.908 2.442 3.228 1.00 97.94 99 THR A N 1
ATOM 752 C CA . THR A 1 99 ? -3.243 2.030 3.698 1.00 97.94 99 THR A CA 1
ATOM 753 C C . THR A 1 99 ? -4.338 2.226 2.652 1.00 97.94 99 THR A C 1
ATOM 755 O O . THR A 1 99 ? -5.262 1.413 2.585 1.00 97.94 99 THR A O 1
ATOM 758 N N . GLU A 1 100 ? -4.255 3.271 1.819 1.00 97.69 100 GLU A N 1
ATOM 759 C CA . GLU A 1 100 ? -5.202 3.469 0.723 1.00 97.69 100 GLU A CA 1
ATOM 760 C C . GLU A 1 100 ? -5.031 2.375 -0.328 1.00 97.69 100 GLU A C 1
ATOM 762 O O . GLU A 1 100 ? -6.037 1.801 -0.738 1.00 97.69 100 GLU A O 1
ATOM 767 N N . LEU A 1 101 ? -3.793 2.025 -0.700 1.00 98.00 101 LEU A N 1
ATOM 768 C CA . LEU A 1 101 ? -3.531 0.922 -1.626 1.00 98.00 101 LEU A CA 1
ATOM 769 C C . LEU A 1 101 ? -4.117 -0.396 -1.114 1.00 98.00 101 LEU A C 1
ATOM 771 O O . LEU A 1 101 ? -4.889 -1.033 -1.828 1.00 98.00 101 LEU A O 1
ATOM 775 N N . VAL A 1 102 ? -3.844 -0.768 0.141 1.00 98.00 102 VAL A N 1
ATOM 776 C CA . VAL A 1 102 ? -4.452 -1.966 0.751 1.00 98.00 102 VAL A CA 1
ATOM 777 C C . VAL A 1 102 ? -5.973 -1.866 0.731 1.00 98.00 102 VAL A C 1
ATOM 779 O O . VAL A 1 102 ? -6.652 -2.820 0.371 1.00 98.00 102 VAL A O 1
ATOM 782 N N . GLY A 1 103 ? -6.537 -0.699 1.042 1.00 96.31 103 GLY A N 1
ATOM 783 C CA . GLY A 1 103 ? -7.980 -0.484 0.992 1.00 96.31 103 GLY A CA 1
ATOM 784 C C . GLY A 1 103 ? -8.602 -0.678 -0.396 1.00 96.31 103 GLY A C 1
ATOM 785 O O . GLY A 1 103 ? -9.766 -1.089 -0.468 1.00 96.31 103 GLY A O 1
ATOM 786 N N . GLN A 1 104 ? -7.858 -0.398 -1.470 1.00 96.00 104 GLN A N 1
ATOM 787 C CA . GLN A 1 104 ? -8.316 -0.560 -2.854 1.00 96.00 104 GLN A CA 1
ATOM 788 C C . GLN A 1 104 ? -8.119 -1.989 -3.379 1.00 96.00 104 GLN A C 1
ATOM 790 O O . GLN A 1 104 ? -9.004 -2.484 -4.069 1.00 96.00 104 GLN A O 1
ATOM 795 N N . PHE A 1 105 ? -7.009 -2.653 -3.039 1.00 95.81 105 PHE A N 1
ATOM 796 C CA . PHE A 1 105 ? -6.686 -3.996 -3.544 1.00 95.81 105 PHE A CA 1
ATOM 797 C C . PHE A 1 105 ? -7.214 -5.142 -2.673 1.00 95.81 105 PHE A C 1
ATOM 799 O O . PHE A 1 105 ? -7.479 -6.222 -3.192 1.00 95.81 105 PHE A O 1
ATOM 806 N N . ALA A 1 106 ? -7.397 -4.941 -1.365 1.00 95.06 106 ALA A N 1
ATOM 807 C CA . ALA A 1 106 ? -7.922 -5.987 -0.493 1.00 95.06 106 ALA A CA 1
ATOM 808 C C . ALA A 1 106 ? -9.412 -6.243 -0.755 1.00 95.06 106 ALA A C 1
ATOM 810 O O . ALA A 1 106 ? -10.223 -5.310 -0.785 1.00 95.06 106 ALA A O 1
ATOM 811 N N . THR A 1 107 ? -9.795 -7.512 -0.844 1.00 92.12 107 THR A N 1
ATOM 812 C CA . THR A 1 107 ? -11.195 -7.941 -0.935 1.00 92.12 107 THR A CA 1
ATOM 813 C C . THR A 1 107 ? -11.864 -7.926 0.446 1.00 92.12 107 THR A C 1
ATOM 815 O O . THR A 1 107 ? -11.229 -8.171 1.475 1.00 92.12 107 THR A O 1
ATOM 818 N N . GLU A 1 108 ? -13.163 -7.621 0.489 1.00 92.75 108 GLU A N 1
ATOM 819 C CA . GLU A 1 108 ? -13.966 -7.732 1.714 1.00 92.75 108 GLU A CA 1
ATOM 820 C C . GLU A 1 108 ? -14.028 -9.190 2.187 1.00 92.75 108 GLU A C 1
ATOM 822 O O . GLU A 1 108 ? -14.289 -10.092 1.392 1.00 92.75 108 GLU A O 1
ATOM 827 N N . ARG A 1 109 ? -13.833 -9.415 3.489 1.00 91.12 109 ARG A N 1
ATOM 828 C CA . ARG A 1 109 ? -13.955 -10.732 4.139 1.00 91.12 109 ARG A CA 1
ATOM 829 C C . ARG A 1 109 ? -13.083 -11.851 3.536 1.00 91.12 109 ARG A C 1
ATOM 831 O O . ARG A 1 109 ? -13.438 -13.021 3.655 1.00 91.12 109 ARG A O 1
ATOM 838 N N . GLN A 1 110 ? -11.952 -11.510 2.914 1.00 93.69 110 GLN A N 1
ATOM 839 C CA . GLN A 1 110 ? -10.993 -12.476 2.370 1.00 93.69 110 GLN A CA 1
ATOM 840 C C . GLN A 1 110 ? -9.684 -12.457 3.161 1.00 93.69 110 GLN A C 1
ATOM 842 O O . GLN A 1 110 ? -9.016 -11.428 3.233 1.00 93.69 110 GLN A O 1
ATOM 847 N N . GLU A 1 111 ? -9.303 -13.608 3.709 1.00 95.69 111 GLU A N 1
ATOM 848 C CA . GLU A 1 111 ? -8.027 -13.784 4.401 1.00 95.69 111 GLU A CA 1
ATOM 849 C C . GLU A 1 111 ? -6.842 -13.483 3.472 1.00 95.69 111 GLU A C 1
ATOM 851 O O . GLU A 1 111 ? -6.751 -14.021 2.367 1.00 95.69 111 GLU A O 1
ATOM 856 N N . ASN A 1 112 ? -5.920 -12.637 3.939 1.00 96.19 112 ASN A N 1
ATOM 857 C CA . ASN A 1 112 ? -4.626 -12.409 3.300 1.00 96.19 112 ASN A CA 1
ATOM 858 C C . ASN A 1 112 ? -3.608 -11.950 4.362 1.00 96.19 112 ASN A C 1
ATOM 860 O O . ASN A 1 112 ? -3.319 -10.757 4.526 1.00 96.19 112 ASN A O 1
ATOM 864 N N . ARG A 1 113 ? -3.090 -12.930 5.116 1.00 96.88 113 ARG A N 1
ATOM 865 C CA . ARG A 1 113 ? -2.074 -12.712 6.157 1.00 96.88 113 ARG A CA 1
ATOM 866 C C . ARG A 1 113 ? -0.785 -12.077 5.615 1.00 96.88 113 ARG A C 1
ATOM 868 O O . ARG A 1 113 ? -0.309 -11.156 6.278 1.00 96.88 113 ARG A O 1
ATOM 875 N N . PRO A 1 114 ? -0.232 -12.489 4.452 1.00 97.69 114 PRO A N 1
ATOM 876 C CA . PRO A 1 114 ? 0.963 -11.848 3.899 1.00 97.69 114 PRO A CA 1
ATOM 877 C C . PRO A 1 114 ? 0.785 -10.345 3.663 1.00 97.69 114 PRO A C 1
ATOM 879 O O . PRO A 1 114 ? 1.611 -9.558 4.117 1.00 97.69 114 PRO A O 1
ATOM 882 N N . LEU A 1 115 ? -0.332 -9.917 3.065 1.00 97.88 115 LEU A N 1
ATOM 883 C CA . LEU A 1 115 ? -0.613 -8.496 2.839 1.00 97.88 115 LEU A CA 1
ATOM 884 C C . LEU A 1 115 ? -0.814 -7.721 4.152 1.00 97.88 115 LEU A C 1
ATOM 886 O O . LEU A 1 115 ? -0.446 -6.549 4.242 1.00 97.88 115 LEU A O 1
ATOM 890 N N . PHE A 1 116 ? -1.382 -8.354 5.187 1.00 98.38 116 PHE A N 1
ATOM 891 C CA . PHE A 1 116 ? -1.463 -7.745 6.520 1.00 98.38 116 PHE A CA 1
ATOM 892 C C . PHE A 1 116 ? -0.072 -7.549 7.130 1.00 98.38 116 PHE A C 1
ATOM 894 O O . PHE A 1 116 ? 0.232 -6.451 7.598 1.00 98.38 116 PHE A O 1
ATOM 901 N N . GLY A 1 117 ? 0.786 -8.571 7.054 1.00 98.19 117 GLY A N 1
ATOM 902 C CA . GLY A 1 117 ? 2.184 -8.485 7.473 1.00 98.19 117 GLY A CA 1
ATOM 903 C C . GLY A 1 117 ? 2.947 -7.397 6.717 1.00 98.19 117 GLY A C 1
ATOM 904 O O . GLY A 1 117 ? 3.617 -6.582 7.342 1.00 98.19 117 GLY A O 1
ATOM 905 N N . LEU A 1 118 ? 2.765 -7.311 5.396 1.00 98.44 118 LEU A N 1
ATOM 906 C CA . LEU A 1 118 ? 3.369 -6.280 4.552 1.00 98.44 118 LEU A CA 1
ATOM 907 C C . LEU A 1 118 ? 2.964 -4.864 4.996 1.00 98.44 118 LEU A C 1
ATOM 909 O O . LEU A 1 118 ? 3.817 -3.987 5.114 1.00 98.44 118 LEU A O 1
ATOM 913 N N . LEU A 1 119 ? 1.676 -4.623 5.268 1.00 98.56 119 LEU A N 1
ATOM 914 C CA . LEU A 1 119 ? 1.203 -3.319 5.749 1.00 98.56 119 LEU A CA 1
ATOM 915 C C . LEU A 1 119 ? 1.746 -2.987 7.142 1.00 98.56 119 LEU A C 1
ATOM 917 O O . LEU A 1 119 ? 2.158 -1.852 7.385 1.00 98.56 119 LEU A O 1
ATOM 921 N N . LEU A 1 120 ? 1.728 -3.957 8.057 1.00 98.25 120 LEU A N 1
ATOM 922 C CA . LEU A 1 120 ? 2.210 -3.756 9.418 1.00 98.25 120 LEU A CA 1
ATOM 923 C C . LEU A 1 120 ? 3.711 -3.441 9.432 1.00 98.25 120 LEU A C 1
ATOM 925 O O . LEU A 1 120 ? 4.125 -2.495 10.101 1.00 98.25 120 LEU A O 1
ATOM 929 N N . GLU A 1 121 ? 4.501 -4.186 8.661 1.00 97.88 121 GLU A N 1
ATOM 930 C CA . GLU A 1 121 ? 5.943 -3.982 8.530 1.00 97.88 121 GLU A CA 1
ATOM 931 C C . GLU A 1 121 ? 6.252 -2.635 7.862 1.00 97.88 121 GLU A C 1
ATOM 933 O O . GLU A 1 121 ? 7.074 -1.886 8.377 1.00 97.88 121 GLU A O 1
ATOM 938 N N . MET A 1 122 ? 5.509 -2.229 6.821 1.00 97.81 122 MET A N 1
ATOM 939 C CA . MET A 1 122 ? 5.631 -0.884 6.231 1.00 97.81 122 MET A CA 1
ATOM 940 C C . MET A 1 122 ? 5.497 0.220 7.285 1.00 97.81 122 MET A C 1
ATOM 942 O O . MET A 1 122 ? 6.292 1.159 7.331 1.00 97.81 122 MET A O 1
ATOM 946 N N . MET A 1 123 ? 4.486 0.112 8.152 1.00 97.06 123 MET A N 1
ATOM 947 C CA . MET A 1 123 ? 4.258 1.082 9.223 1.00 97.06 123 MET A CA 1
ATOM 948 C C . MET A 1 123 ? 5.387 1.067 10.262 1.00 97.06 123 MET A C 1
ATOM 950 O O . MET A 1 123 ? 5.754 2.126 10.771 1.00 97.06 123 MET A O 1
ATOM 954 N N . GLN A 1 124 ? 5.960 -0.100 10.566 1.00 96.25 124 GLN A N 1
ATOM 955 C CA . GLN A 1 124 ? 7.112 -0.228 11.465 1.00 96.25 124 GLN A CA 1
ATOM 956 C C . GLN A 1 124 ? 8.376 0.388 10.861 1.00 96.25 124 GLN A C 1
ATOM 958 O O . GLN A 1 124 ? 9.025 1.195 11.528 1.00 96.25 124 GLN A O 1
ATOM 963 N N . GLN A 1 125 ? 8.674 0.089 9.595 1.00 95.12 125 GLN A N 1
ATOM 964 C CA . GLN A 1 125 ? 9.828 0.636 8.883 1.00 95.12 125 GLN A CA 1
ATOM 965 C C . GLN A 1 125 ? 9.739 2.159 8.798 1.00 95.12 125 GLN A C 1
ATOM 967 O O . GLN A 1 125 ? 10.647 2.841 9.270 1.00 95.12 125 GLN A O 1
ATOM 972 N N . LEU A 1 126 ? 8.606 2.707 8.337 1.00 94.12 126 LEU A N 1
ATOM 973 C CA . LEU A 1 126 ? 8.373 4.156 8.330 1.00 94.12 126 LEU A CA 1
ATOM 974 C C . LEU A 1 126 ? 8.487 4.769 9.732 1.00 94.12 126 LEU A C 1
ATOM 976 O O . LEU A 1 126 ? 9.055 5.840 9.890 1.00 94.12 126 LEU A O 1
ATOM 980 N N . SER A 1 127 ? 7.981 4.099 10.769 1.00 93.56 127 SER A N 1
ATOM 981 C CA . SER A 1 127 ? 8.059 4.617 12.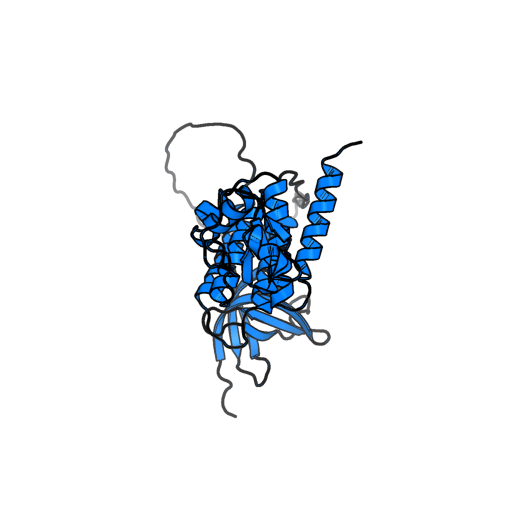138 1.00 93.56 127 SER A CA 1
ATOM 982 C C . SER A 1 127 ? 9.480 4.591 12.709 1.00 93.56 127 SER A C 1
ATOM 984 O O . SER A 1 127 ? 9.759 5.354 13.629 1.00 93.56 127 SER A O 1
ATOM 986 N N . SER A 1 128 ? 10.361 3.724 12.204 1.00 91.31 128 SER A N 1
ATOM 987 C CA . SER A 1 128 ? 11.771 3.640 12.613 1.00 91.31 128 SER A CA 1
ATOM 988 C C . SER A 1 128 ? 12.662 4.703 11.955 1.00 91.31 128 SER A C 1
ATOM 990 O O . SER A 1 128 ? 13.806 4.904 12.369 1.00 91.31 128 SER A O 1
ATOM 992 N N . LEU A 1 129 ? 12.137 5.378 10.927 1.00 87.50 129 LEU A N 1
ATOM 993 C CA . LEU A 1 129 ? 12.812 6.459 10.217 1.00 87.50 129 LEU A CA 1
ATOM 994 C C . LEU A 1 129 ? 12.787 7.789 10.978 1.00 87.50 129 LEU A C 1
ATOM 996 O O . LEU A 1 129 ? 13.656 8.619 10.734 1.00 87.50 129 LEU A O 1
ATOM 1000 N N . ASP A 1 130 ? 11.881 7.957 11.947 1.00 72.19 130 ASP A N 1
ATOM 1001 C CA . ASP A 1 130 ? 11.873 9.064 12.925 1.00 72.19 130 ASP A CA 1
ATOM 1002 C C . ASP A 1 130 ? 13.008 8.910 13.959 1.00 72.19 130 ASP A C 1
ATOM 1004 O O . ASP A 1 130 ? 12.831 9.066 15.170 1.00 72.19 130 ASP A O 1
ATOM 1008 N N . ARG A 1 131 ? 14.203 8.524 13.499 1.00 57.69 131 ARG A N 1
ATOM 1009 C CA . ARG A 1 131 ? 15.393 8.529 14.339 1.00 57.69 131 ARG A CA 1
ATOM 1010 C C . ARG A 1 131 ? 15.866 9.975 14.469 1.00 57.69 131 ARG A C 1
ATOM 1012 O O . ARG A 1 131 ? 16.076 10.634 13.450 1.00 57.69 131 ARG A O 1
ATOM 1019 N N . PRO A 1 132 ? 16.076 10.485 15.694 1.00 43.44 132 PRO A N 1
ATOM 1020 C CA . PRO A 1 132 ? 16.776 11.747 15.859 1.00 43.44 132 PRO A CA 1
ATOM 1021 C C . PRO A 1 132 ? 18.147 11.628 15.189 1.00 43.44 132 PRO A C 1
ATOM 1023 O O . PRO A 1 132 ? 18.798 10.590 15.312 1.00 43.44 132 PRO A O 1
ATOM 1026 N N . ALA A 1 133 ? 18.589 12.682 14.498 1.00 39.25 133 ALA A N 1
ATOM 1027 C CA . ALA A 1 133 ? 19.987 12.814 14.113 1.00 39.25 133 ALA A CA 1
ATOM 1028 C C . ALA A 1 133 ? 20.841 12.574 15.369 1.00 39.25 133 ALA A C 1
ATOM 1030 O O . ALA A 1 133 ? 20.764 13.348 16.327 1.00 39.25 133 ALA A O 1
ATOM 1031 N N . GLU A 1 134 ? 21.576 11.463 15.409 1.00 34.59 134 GLU A N 1
ATOM 1032 C CA . GLU A 1 134 ? 22.488 11.176 16.508 1.00 34.59 134 GLU A CA 1
ATOM 1033 C C . GLU A 1 134 ? 23.525 12.297 16.574 1.00 34.59 134 GLU A C 1
ATOM 1035 O O . GLU A 1 134 ? 24.261 12.568 15.623 1.00 34.59 134 GLU A O 1
ATOM 1040 N N . GLY A 1 135 ? 23.527 12.989 17.713 1.00 32.41 135 GLY A N 1
ATOM 1041 C CA . GLY A 1 135 ? 24.574 13.916 18.087 1.00 32.41 135 GLY A CA 1
ATOM 1042 C C . GLY A 1 135 ? 25.911 13.196 18.241 1.00 32.41 135 GLY A C 1
ATOM 1043 O O . GLY A 1 135 ? 25.991 12.022 18.593 1.00 32.41 135 GLY A O 1
ATOM 1044 N N . ALA A 1 136 ? 26.965 13.955 17.978 1.00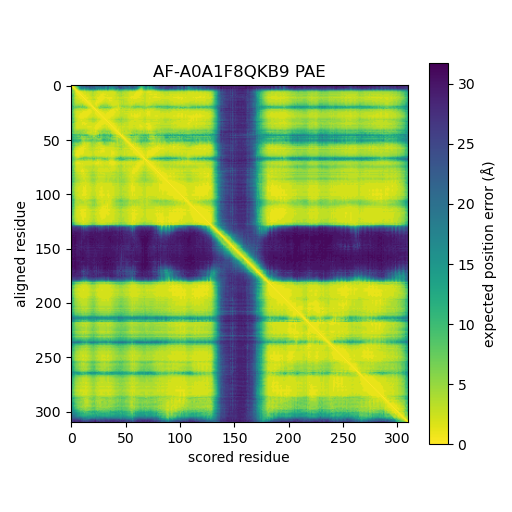 32.25 136 ALA A N 1
ATOM 1045 C CA . ALA A 1 136 ? 28.350 13.606 18.215 1.00 32.25 136 ALA A CA 1
ATOM 1046 C C . ALA A 1 136 ? 28.638 13.071 19.638 1.00 32.25 136 ALA A C 1
ATOM 1048 O O . ALA A 1 136 ? 28.084 13.579 20.610 1.00 32.25 136 ALA A O 1
ATOM 1049 N N . ALA A 1 137 ? 29.639 12.177 19.706 1.00 31.92 137 ALA A N 1
ATOM 1050 C CA . ALA A 1 137 ? 30.438 11.767 20.875 1.00 31.92 137 ALA A CA 1
ATOM 1051 C C . ALA A 1 137 ? 29.710 10.915 21.942 1.00 31.92 137 ALA A C 1
ATOM 1053 O O . ALA A 1 137 ? 28.560 11.150 22.269 1.00 31.92 137 ALA A O 1
ATOM 1054 N N . ASN A 1 138 ? 30.307 9.932 22.615 1.00 31.44 138 ASN A N 1
ATOM 1055 C CA . ASN A 1 138 ? 31.623 9.299 22.589 1.00 31.44 138 ASN A CA 1
ATOM 1056 C C . ASN A 1 138 ? 31.488 8.004 23.418 1.00 31.44 138 ASN A C 1
ATOM 1058 O O . ASN A 1 138 ? 30.637 7.922 24.305 1.0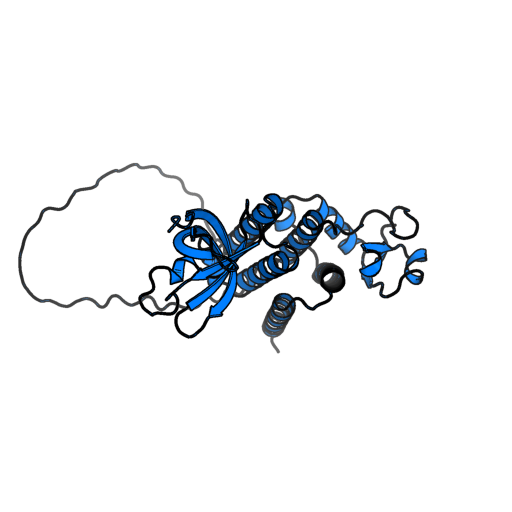0 31.44 138 ASN A O 1
ATOM 1062 N N . ASN A 1 139 ? 32.378 7.038 23.191 1.00 34.06 139 ASN A N 1
ATOM 1063 C CA . ASN A 1 139 ? 32.708 6.024 24.193 1.00 34.06 139 ASN A CA 1
ATOM 1064 C C . ASN A 1 139 ? 33.118 6.717 25.504 1.00 34.06 139 ASN A C 1
ATOM 1066 O O . ASN A 1 139 ? 34.033 7.536 25.471 1.00 34.06 139 ASN A O 1
ATOM 1070 N N . ASP A 1 140 ? 32.532 6.336 26.640 1.00 30.39 140 ASP A N 1
ATOM 1071 C CA . ASP A 1 140 ? 33.360 5.826 27.730 1.00 30.3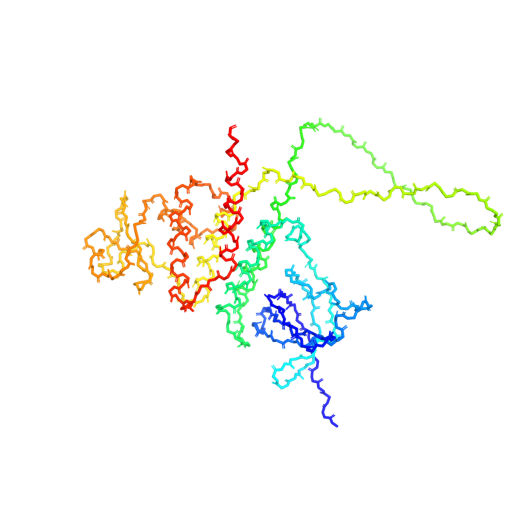9 140 ASP A CA 1
ATOM 1072 C C . ASP A 1 140 ? 32.584 4.997 28.758 1.00 30.39 140 ASP A C 1
ATOM 1074 O O . ASP A 1 140 ? 31.409 5.193 29.063 1.00 30.39 140 ASP A O 1
ATOM 1078 N N . ASN A 1 141 ? 33.312 4.007 29.241 1.00 30.48 141 ASN A N 1
ATOM 1079 C CA . ASN A 1 141 ? 32.922 2.863 30.039 1.00 30.48 141 ASN A CA 1
ATOM 1080 C C . ASN A 1 141 ? 32.864 3.242 31.531 1.00 30.48 141 ASN A C 1
ATOM 1082 O O . ASN A 1 141 ? 33.833 3.818 32.016 1.00 30.48 141 ASN A O 1
ATOM 1086 N N . SER A 1 142 ? 31.822 2.877 32.294 1.00 30.83 142 SER A N 1
ATOM 1087 C CA . SER A 1 142 ? 31.964 2.426 33.703 1.00 30.83 142 SER A CA 1
ATOM 1088 C C . SER A 1 142 ? 30.639 2.059 34.397 1.00 30.83 142 SER A C 1
ATOM 1090 O O . SER A 1 142 ? 29.809 2.882 34.761 1.00 30.83 142 SER A O 1
ATOM 1092 N N . ILE A 1 143 ? 30.513 0.753 34.627 1.00 30.86 143 ILE A N 1
ATOM 1093 C CA . ILE A 1 143 ? 29.963 0.042 35.792 1.00 30.86 143 ILE A CA 1
ATOM 1094 C C . ILE A 1 143 ? 29.624 0.932 37.015 1.00 30.86 143 ILE A C 1
ATOM 1096 O O . ILE A 1 143 ? 30.526 1.531 37.596 1.00 30.86 143 ILE A O 1
ATOM 1100 N N . LYS A 1 144 ? 28.372 0.862 37.508 1.00 28.55 144 LYS A N 1
ATOM 1101 C CA . LYS A 1 144 ? 28.012 0.334 38.852 1.00 28.55 144 LYS A CA 1
ATOM 1102 C C . LYS A 1 144 ? 26.499 0.360 39.124 1.00 28.55 144 LYS A C 1
ATOM 1104 O O . LYS A 1 144 ? 25.873 1.399 39.274 1.00 28.55 144 LYS A O 1
ATOM 1109 N N . SER A 1 145 ? 25.968 -0.858 39.220 1.00 26.41 145 SER A N 1
ATOM 1110 C CA . SER A 1 145 ? 24.971 -1.357 40.178 1.00 26.41 145 SER A CA 1
ATOM 1111 C C . SER A 1 145 ? 24.550 -0.425 41.324 1.00 26.41 145 SER A C 1
ATOM 1113 O O . SER A 1 145 ? 25.404 0.068 42.061 1.00 26.41 145 SER A O 1
ATOM 1115 N N . GLY A 1 146 ? 23.244 -0.355 41.597 1.00 26.66 146 GLY A N 1
ATOM 1116 C CA . GLY A 1 146 ? 22.737 0.193 42.858 1.00 26.66 146 GLY A CA 1
ATOM 1117 C C . GLY A 1 146 ? 21.217 0.269 42.924 1.00 26.66 146 GLY A C 1
ATOM 1118 O O . GLY A 1 146 ? 20.626 1.288 42.594 1.00 26.66 146 GLY A O 1
ATOM 1119 N N . VAL A 1 147 ? 20.589 -0.821 43.357 1.00 26.81 147 VAL A N 1
ATOM 1120 C CA . VAL A 1 147 ? 19.163 -0.912 43.689 1.00 26.81 147 VAL A CA 1
ATOM 1121 C C . VAL A 1 147 ? 18.905 -0.164 45.002 1.00 26.81 147 VAL A C 1
ATOM 1123 O O . VAL A 1 147 ? 19.515 -0.511 46.011 1.00 26.81 147 VAL A O 1
ATOM 1126 N N . HIS A 1 148 ? 17.972 0.796 45.031 1.00 26.16 148 HIS A N 1
ATOM 1127 C CA . HIS A 1 148 ? 17.288 1.177 46.274 1.00 26.16 148 HIS A CA 1
ATOM 1128 C C . HIS A 1 148 ? 15.927 1.841 46.001 1.00 26.16 148 HIS A C 1
ATOM 1130 O O . HIS A 1 148 ? 15.853 2.935 45.450 1.00 26.16 148 HIS A O 1
ATOM 1136 N N . PHE A 1 149 ? 14.852 1.168 46.409 1.00 24.95 149 PHE A N 1
ATOM 1137 C CA . PHE A 1 149 ? 13.502 1.718 46.548 1.00 24.95 149 PHE A CA 1
ATOM 1138 C C . PHE A 1 149 ? 13.178 1.767 48.044 1.00 24.95 149 PHE A C 1
ATOM 1140 O O . PHE A 1 149 ? 13.284 0.726 48.695 1.00 24.95 149 PHE A O 1
ATOM 1147 N N . PRO A 1 150 ? 12.692 2.896 48.581 1.00 27.28 150 PRO A N 1
ATOM 1148 C CA . PRO A 1 150 ? 11.855 2.881 49.765 1.00 27.28 150 PRO A CA 1
ATOM 1149 C C . PRO A 1 150 ? 10.393 3.184 49.402 1.00 27.28 150 PRO A C 1
ATOM 1151 O O . PRO A 1 150 ? 10.082 4.102 48.643 1.00 27.28 150 PRO A O 1
ATOM 1154 N N . SER A 1 151 ? 9.501 2.371 49.963 1.00 28.06 151 SER A N 1
ATOM 1155 C CA . SER A 1 151 ? 8.042 2.523 49.952 1.00 28.06 151 SER A CA 1
ATOM 1156 C C . SER A 1 151 ? 7.581 3.677 50.868 1.00 28.06 151 SER A C 1
ATOM 1158 O O . SER A 1 151 ? 8.331 4.076 51.760 1.00 28.06 151 SER A O 1
ATOM 1160 N N . PRO A 1 152 ? 6.355 4.212 50.691 1.00 29.16 152 PRO A N 1
ATOM 1161 C CA . PRO A 1 152 ? 5.917 5.450 51.330 1.00 29.16 152 PRO A CA 1
ATOM 1162 C C . PRO A 1 152 ? 5.339 5.219 52.734 1.00 29.16 152 PRO A C 1
ATOM 1164 O O . PRO A 1 152 ? 4.599 4.262 52.960 1.00 29.16 152 PRO A O 1
ATOM 1167 N N . SER A 1 153 ? 5.608 6.143 53.658 1.00 27.97 153 SER A N 1
ATOM 1168 C CA . SER A 1 153 ? 4.888 6.272 54.930 1.00 27.97 153 SER A CA 1
ATOM 1169 C C . SER A 1 153 ? 3.952 7.480 54.892 1.00 27.97 153 SER A C 1
ATOM 1171 O O . SER A 1 153 ? 4.353 8.573 54.495 1.00 27.97 153 SER A O 1
ATOM 1173 N N . MET A 1 154 ? 2.708 7.257 55.316 1.00 29.00 154 MET A N 1
ATOM 1174 C CA . MET A 1 154 ? 1.665 8.266 55.490 1.00 29.00 154 MET A CA 1
ATOM 1175 C C . MET A 1 154 ? 1.994 9.252 56.619 1.00 29.00 154 MET A C 1
ATOM 1177 O O . MET A 1 154 ? 2.513 8.855 57.659 1.00 29.00 154 MET A O 1
ATOM 1181 N N . GLY A 1 155 ? 1.602 10.511 56.427 1.00 28.25 155 GLY A N 1
ATOM 1182 C CA . GLY A 1 155 ? 1.527 11.541 57.459 1.00 28.25 155 GLY A CA 1
ATOM 1183 C C . GLY A 1 155 ? 0.641 12.687 56.971 1.00 28.25 155 GLY A C 1
ATOM 1184 O O . GLY A 1 155 ? 0.936 13.303 55.950 1.00 28.25 155 GLY A O 1
ATOM 1185 N N . GLU A 1 156 ? -0.476 12.906 57.660 1.00 29.73 156 GLU A N 1
ATOM 1186 C CA . GLU A 1 156 ? -1.407 14.019 57.459 1.00 29.73 156 GLU A CA 1
ATOM 1187 C C . GLU A 1 156 ? -0.788 15.350 57.927 1.00 29.73 156 GLU A C 1
ATOM 1189 O O . GLU A 1 156 ? -0.038 15.376 58.902 1.00 29.73 156 GLU A O 1
ATOM 1194 N N . GLY A 1 157 ? -1.136 16.462 57.271 1.00 28.59 157 GLY A N 1
ATOM 1195 C CA . GLY A 1 157 ? -0.784 17.811 57.727 1.00 28.59 157 GLY A CA 1
ATOM 1196 C C . GLY A 1 157 ? -1.094 18.895 56.693 1.00 28.59 157 GLY A C 1
ATOM 1197 O O . GLY A 1 157 ? -0.562 18.875 55.589 1.00 28.59 157 GLY A O 1
ATOM 1198 N N . GLN A 1 158 ? -1.991 19.809 57.061 1.00 29.80 158 GLN A N 1
ATOM 1199 C CA . GLN A 1 158 ? -2.411 21.006 56.326 1.00 29.80 158 GLN A CA 1
ATOM 1200 C C . GLN A 1 158 ? -1.284 22.049 56.240 1.00 29.80 158 GLN A C 1
ATOM 1202 O O . GLN A 1 158 ? -0.541 22.213 57.200 1.00 29.80 158 GLN A O 1
ATOM 1207 N N . ASP A 1 159 ? -1.173 22.747 55.106 1.00 28.12 159 ASP A N 1
ATOM 1208 C CA . ASP A 1 159 ? -1.314 24.212 54.970 1.00 28.12 159 ASP A CA 1
ATOM 1209 C C . ASP A 1 159 ? -0.591 24.769 53.735 1.00 28.12 159 ASP A C 1
ATOM 1211 O O . ASP A 1 159 ? 0.376 24.212 53.219 1.00 28.12 159 ASP A O 1
ATOM 1215 N N . GLY A 1 160 ? -1.168 25.853 53.214 1.00 30.45 160 GLY A N 1
ATOM 1216 C CA . GLY A 1 160 ? -0.875 26.450 51.919 1.00 30.45 160 GLY A CA 1
ATOM 1217 C C . GLY A 1 160 ? 0.553 26.956 51.715 1.00 30.45 160 GLY A C 1
ATOM 1218 O O . GLY A 1 160 ? 1.221 27.448 52.619 1.00 30.45 160 GLY A O 1
ATOM 1219 N N . GLY A 1 161 ? 0.969 26.907 50.453 1.00 24.55 161 GLY A N 1
ATOM 1220 C CA . GLY A 1 161 ? 2.207 27.500 49.974 1.00 24.55 161 GLY A CA 1
ATOM 1221 C C . GLY A 1 161 ? 2.441 27.139 48.514 1.00 24.55 161 GLY A C 1
ATOM 1222 O O . GLY A 1 161 ? 2.788 26.007 48.207 1.00 24.55 161 GLY A O 1
ATOM 1223 N N . ASP A 1 162 ? 2.190 28.112 47.641 1.00 26.38 162 ASP A N 1
ATOM 1224 C CA . ASP A 1 162 ? 2.938 28.368 46.407 1.00 26.38 162 ASP A CA 1
ATOM 1225 C C . ASP A 1 162 ? 3.256 27.143 45.516 1.00 26.38 162 ASP A C 1
ATOM 1227 O O . ASP A 1 162 ? 4.290 26.489 45.637 1.00 26.38 162 ASP A O 1
ATOM 1231 N N . PHE A 1 163 ? 2.360 26.833 44.570 1.00 28.39 163 PHE A N 1
ATOM 1232 C CA . PHE A 1 163 ? 2.663 25.884 43.495 1.00 28.39 163 PHE A CA 1
ATOM 1233 C C . PHE A 1 163 ? 3.689 26.522 42.547 1.00 28.39 163 PHE A C 1
ATOM 1235 O O . PHE A 1 163 ? 3.331 27.471 41.841 1.00 28.39 163 PHE A O 1
ATOM 1242 N N . PRO A 1 164 ? 4.925 25.997 42.420 1.00 32.06 164 PRO A N 1
ATOM 1243 C CA . PRO A 1 164 ? 5.795 26.443 41.353 1.00 32.06 164 PRO A CA 1
ATOM 1244 C C . PRO A 1 164 ? 5.150 25.984 40.048 1.00 32.06 164 PRO A C 1
ATOM 1246 O O . PRO A 1 164 ? 4.934 24.788 39.824 1.00 32.06 164 PRO A O 1
ATOM 1249 N N . GLY A 1 165 ? 4.793 26.958 39.210 1.00 29.27 165 GLY A N 1
ATOM 1250 C CA . GLY A 1 165 ? 4.228 26.732 37.892 1.00 29.27 165 GLY A CA 1
ATOM 1251 C C . GLY A 1 165 ? 5.082 25.726 37.132 1.00 29.27 165 GLY A C 1
ATOM 1252 O O . GLY A 1 165 ? 6.185 26.042 36.680 1.00 29.27 165 GLY A O 1
ATOM 1253 N N . LYS A 1 166 ? 4.564 24.501 36.991 1.00 30.92 166 LYS A N 1
ATOM 1254 C CA . LYS A 1 166 ? 5.052 23.552 35.999 1.00 30.92 166 LYS A CA 1
ATOM 1255 C C . LYS A 1 166 ? 4.872 24.252 34.666 1.00 30.92 166 LYS A C 1
ATOM 1257 O O . LYS A 1 166 ? 3.756 24.348 34.167 1.00 30.92 166 LYS A O 1
ATOM 1262 N N . ARG A 1 167 ? 5.972 24.795 34.141 1.00 30.05 167 ARG A N 1
ATOM 1263 C CA . ARG A 1 167 ? 6.071 25.227 32.754 1.00 30.05 167 ARG A CA 1
ATOM 1264 C C . ARG A 1 167 ? 5.571 24.053 31.931 1.00 30.05 167 ARG A C 1
ATOM 1266 O O . ARG A 1 167 ? 6.243 23.026 31.856 1.00 30.05 167 ARG A O 1
ATOM 1273 N N . GLU A 1 168 ? 4.367 24.190 31.388 1.00 30.22 168 GLU A N 1
ATOM 1274 C CA . GLU A 1 168 ? 3.933 23.404 30.251 1.00 30.22 168 GLU A CA 1
ATOM 1275 C C . GLU A 1 168 ? 5.070 23.526 29.248 1.00 30.22 168 GLU A C 1
ATOM 1277 O O . GLU A 1 168 ? 5.374 24.618 28.759 1.00 30.22 168 GLU A O 1
ATOM 1282 N N . SER A 1 169 ? 5.804 22.432 29.047 1.00 28.83 169 SER A N 1
ATOM 1283 C CA . SER A 1 169 ? 6.775 22.364 27.975 1.00 28.83 169 SER A CA 1
ATOM 1284 C C . SER A 1 169 ? 5.962 22.581 26.713 1.00 28.83 169 SER A C 1
ATOM 1286 O O . SER A 1 169 ? 5.213 21.692 26.300 1.00 28.83 169 SER A O 1
ATOM 1288 N N . ALA A 1 170 ? 6.033 23.797 26.177 1.00 31.78 170 ALA A N 1
ATOM 1289 C CA . ALA A 1 170 ? 5.411 24.151 24.925 1.00 31.78 170 ALA A CA 1
ATOM 1290 C C . ALA A 1 170 ? 5.714 23.021 23.940 1.00 31.78 170 ALA A C 1
ATOM 1292 O O . ALA A 1 170 ? 6.880 22.681 23.729 1.00 31.78 170 ALA A O 1
ATOM 1293 N N . PHE A 1 171 ? 4.665 22.400 23.403 1.00 37.62 171 PHE A N 1
ATOM 1294 C CA . PHE A 1 171 ? 4.773 21.500 22.266 1.00 37.62 171 PHE A CA 1
ATOM 1295 C C . PHE A 1 171 ? 5.325 22.338 21.112 1.00 37.62 171 PHE A C 1
ATOM 1297 O O . PHE A 1 171 ? 4.588 22.999 20.385 1.00 37.62 171 PHE A O 1
ATOM 1304 N N . GLN A 1 172 ? 6.649 22.423 21.037 1.00 30.34 172 GLN A N 1
ATOM 1305 C CA . GLN A 1 172 ? 7.350 23.104 19.970 1.00 30.34 172 GLN A CA 1
ATOM 1306 C C . GLN A 1 172 ? 7.357 22.131 18.790 1.00 30.34 172 GLN A C 1
ATOM 1308 O O . GLN A 1 172 ? 7.952 21.057 18.913 1.00 30.34 172 GLN A O 1
ATOM 1313 N N . PRO A 1 173 ? 6.682 22.447 17.670 1.00 35.31 173 PRO A N 1
ATOM 1314 C CA . PRO A 1 173 ? 6.775 21.624 16.475 1.00 35.31 173 PRO A CA 1
ATOM 1315 C C . PRO A 1 173 ? 8.249 21.567 16.066 1.00 35.31 173 PRO A C 1
ATOM 1317 O O . PRO A 1 173 ? 8.860 22.596 15.766 1.00 35.31 173 PRO A O 1
ATOM 1320 N N . ARG A 1 174 ? 8.846 20.371 16.133 1.00 41.72 174 ARG A N 1
ATOM 1321 C CA . ARG A 1 174 ? 10.236 20.166 15.724 1.00 41.72 174 ARG A CA 1
ATOM 1322 C C . ARG A 1 174 ? 10.333 20.481 14.232 1.00 41.72 174 ARG A C 1
ATOM 1324 O O . ARG A 1 174 ? 9.586 19.919 13.438 1.00 41.72 174 ARG A O 1
ATOM 1331 N N . ARG A 1 175 ? 11.242 21.382 13.855 1.00 40.28 175 ARG A N 1
ATOM 1332 C CA . ARG A 1 175 ? 11.635 21.581 12.455 1.00 40.28 175 ARG A CA 1
ATOM 1333 C C . ARG A 1 175 ? 12.474 20.369 12.045 1.00 40.28 175 ARG A C 1
ATOM 1335 O O . ARG A 1 175 ? 13.654 20.300 12.369 1.00 40.28 175 ARG A O 1
ATOM 1342 N N . HIS A 1 176 ? 11.821 19.364 11.472 1.00 44.50 176 HIS A N 1
ATOM 1343 C CA . HIS A 1 176 ? 12.466 18.181 10.910 1.00 44.50 176 HIS A CA 1
ATOM 1344 C C . HIS A 1 176 ? 12.894 18.547 9.478 1.00 44.50 176 HIS A C 1
ATOM 1346 O O . HIS A 1 176 ? 12.156 18.340 8.526 1.00 44.50 176 HIS A O 1
ATOM 1352 N N . ASP A 1 177 ? 14.039 19.219 9.329 1.00 43.38 177 ASP A N 1
ATOM 1353 C CA . ASP A 1 177 ? 14.505 19.727 8.023 1.00 43.38 177 ASP A CA 1
ATOM 1354 C C . ASP A 1 177 ? 15.226 18.648 7.173 1.00 43.38 177 ASP A C 1
ATOM 1356 O O . ASP A 1 177 ? 15.712 18.935 6.081 1.00 43.38 177 ASP A O 1
ATOM 1360 N N . TYR A 1 178 ? 15.267 17.392 7.637 1.00 44.88 178 TYR A N 1
ATOM 1361 C CA . TYR A 1 178 ? 15.789 16.240 6.897 1.00 44.88 178 TYR A CA 1
ATOM 1362 C C . TYR A 1 178 ? 14.806 15.072 7.001 1.00 44.88 178 TYR A C 1
ATOM 1364 O O . TYR A 1 178 ? 14.691 14.464 8.062 1.00 44.88 178 TYR A O 1
ATOM 1372 N N . HIS A 1 179 ? 14.104 14.762 5.910 1.00 57.31 179 HIS A N 1
ATOM 1373 C CA . HIS A 1 179 ? 13.291 13.553 5.828 1.00 57.31 179 HIS A CA 1
ATOM 1374 C C . HIS A 1 179 ? 14.052 12.465 5.062 1.00 57.31 179 HIS A C 1
ATOM 1376 O O . HIS A 1 179 ? 14.600 12.738 3.989 1.00 57.31 179 HIS A O 1
ATOM 1382 N N . PRO A 1 180 ? 14.114 11.239 5.601 1.00 62.41 180 PRO A N 1
ATOM 1383 C CA . PRO A 1 180 ? 14.758 10.123 4.930 1.00 62.41 180 PRO A CA 1
ATOM 1384 C C . PRO A 1 180 ? 14.024 9.782 3.633 1.00 62.41 180 PRO A C 1
ATOM 1386 O O . PRO A 1 180 ? 12.798 9.860 3.553 1.00 62.41 180 PRO A O 1
ATOM 1389 N N . ASP A 1 181 ? 14.783 9.387 2.613 1.00 76.75 181 ASP A N 1
ATOM 1390 C CA . ASP A 1 181 ? 14.220 8.983 1.330 1.00 76.75 181 ASP A CA 1
ATOM 1391 C C . ASP A 1 181 ? 13.342 7.732 1.496 1.00 76.75 181 ASP A C 1
ATOM 1393 O O . ASP A 1 181 ? 13.820 6.621 1.726 1.00 76.75 181 ASP A O 1
ATOM 1397 N N . THR A 1 182 ? 12.028 7.922 1.383 1.00 87.88 182 THR A N 1
ATOM 1398 C CA . THR A 1 182 ? 11.024 6.854 1.477 1.00 87.88 182 THR A CA 1
ATOM 1399 C C . THR A 1 182 ? 10.722 6.213 0.123 1.00 87.88 182 THR A C 1
ATOM 1401 O O . THR A 1 182 ? 9.907 5.289 0.049 1.00 87.88 182 THR A O 1
ATOM 1404 N N . SER A 1 183 ? 11.365 6.660 -0.961 1.00 86.50 183 SER A N 1
ATOM 1405 C CA . SER A 1 183 ? 11.061 6.214 -2.324 1.00 86.50 183 SER A CA 1
ATOM 1406 C C . SER A 1 183 ? 11.266 4.711 -2.487 1.00 86.50 183 SER A C 1
ATOM 1408 O O . SER A 1 183 ? 10.386 4.037 -3.029 1.00 86.50 183 SER A O 1
ATOM 1410 N N . GLY A 1 184 ? 12.376 4.179 -1.960 1.00 91.19 184 GLY A N 1
ATOM 1411 C CA . GLY A 1 184 ? 12.672 2.743 -1.960 1.00 91.19 184 GLY A CA 1
ATOM 1412 C C . GLY A 1 184 ? 11.600 1.928 -1.235 1.00 91.19 184 GLY A C 1
ATOM 1413 O O . GLY A 1 184 ? 11.047 0.993 -1.810 1.00 91.19 184 GLY A O 1
ATOM 1414 N N . LEU A 1 185 ? 11.222 2.349 -0.023 1.00 94.56 185 LEU A N 1
ATOM 1415 C CA . LEU A 1 185 ? 10.167 1.711 0.774 1.00 94.56 185 LEU A CA 1
ATOM 1416 C C . LEU A 1 185 ? 8.804 1.729 0.079 1.00 94.56 185 LEU A C 1
ATOM 1418 O O . LEU A 1 185 ? 8.105 0.718 0.061 1.00 94.56 185 LEU A O 1
ATOM 1422 N N . LEU A 1 186 ? 8.420 2.861 -0.516 1.00 95.50 186 LEU A N 1
ATOM 1423 C CA . LEU A 1 186 ? 7.157 2.963 -1.243 1.00 95.50 186 LEU A CA 1
ATOM 1424 C C . LEU A 1 186 ? 7.152 2.053 -2.476 1.00 95.50 186 LEU A C 1
ATOM 1426 O O . LEU A 1 186 ? 6.165 1.359 -2.704 1.00 95.50 186 LEU A O 1
ATOM 1430 N N . ARG A 1 187 ? 8.238 2.035 -3.267 1.00 96.38 187 ARG A N 1
ATOM 1431 C CA . ARG A 1 187 ? 8.328 1.164 -4.453 1.00 96.38 187 ARG A CA 1
ATOM 1432 C C . ARG A 1 187 ? 8.334 -0.312 -4.061 1.00 96.38 187 ARG A C 1
ATOM 1434 O O . ARG A 1 187 ? 7.642 -1.100 -4.700 1.00 96.38 187 ARG A O 1
ATOM 1441 N N . TYR A 1 188 ? 9.056 -0.671 -3.001 1.00 97.69 188 TYR A N 1
ATOM 1442 C CA . TYR A 1 188 ? 9.026 -2.011 -2.422 1.00 97.69 188 TYR A CA 1
ATOM 1443 C C . TYR A 1 188 ? 7.594 -2.407 -2.056 1.00 97.69 188 TYR A C 1
ATOM 1445 O O . TYR A 1 188 ? 7.071 -3.399 -2.561 1.00 97.69 188 TYR A O 1
ATOM 1453 N N . PHE A 1 189 ? 6.918 -1.583 -1.251 1.00 98.38 189 PHE A N 1
ATOM 1454 C CA . PHE A 1 189 ? 5.559 -1.862 -0.806 1.00 98.38 189 PHE A CA 1
ATOM 1455 C C . PHE A 1 189 ? 4.591 -2.057 -1.977 1.00 98.38 189 PHE A C 1
ATOM 1457 O O . PHE A 1 189 ? 3.821 -3.009 -1.979 1.00 98.38 189 PHE A O 1
ATOM 1464 N N . GLU A 1 190 ? 4.640 -1.193 -2.994 1.00 98.25 190 GLU A N 1
ATOM 1465 C CA . GLU A 1 190 ? 3.786 -1.307 -4.181 1.00 98.25 190 GLU A CA 1
ATOM 1466 C C . GLU A 1 190 ? 4.007 -2.610 -4.942 1.00 98.25 190 GLU A C 1
ATOM 1468 O O . GLU A 1 190 ? 3.048 -3.279 -5.316 1.00 98.25 190 GLU A O 1
ATOM 1473 N N . VAL A 1 191 ? 5.267 -2.964 -5.187 1.00 97.94 191 VAL A N 1
ATOM 1474 C CA . VAL A 1 191 ? 5.633 -4.155 -5.951 1.00 97.94 191 VAL A CA 1
ATOM 1475 C C . VAL A 1 191 ? 5.190 -5.430 -5.231 1.00 97.94 191 VAL A C 1
ATOM 1477 O O . VAL A 1 191 ? 4.621 -6.320 -5.867 1.00 97.94 191 VAL A O 1
ATOM 1480 N N . HIS A 1 192 ? 5.398 -5.500 -3.915 1.00 98.44 192 HIS A N 1
ATOM 1481 C CA . HIS A 1 192 ? 4.994 -6.645 -3.094 1.00 98.44 192 HIS A CA 1
ATOM 1482 C C . HIS A 1 192 ? 3.480 -6.692 -2.871 1.00 98.44 192 HIS A C 1
ATOM 1484 O O . HIS A 1 192 ? 2.880 -7.758 -2.962 1.00 98.44 192 HIS A O 1
ATOM 1490 N N . LEU A 1 193 ? 2.815 -5.547 -2.708 1.00 98.38 193 LEU A N 1
ATOM 1491 C CA . LEU A 1 193 ? 1.352 -5.486 -2.674 1.00 98.38 193 LEU A CA 1
ATOM 1492 C C . LEU A 1 193 ? 0.750 -5.991 -3.987 1.00 98.38 193 LEU A C 1
ATOM 1494 O O . LEU A 1 193 ? -0.218 -6.748 -3.975 1.00 98.38 193 LEU A O 1
ATOM 1498 N N . LEU A 1 194 ? 1.321 -5.590 -5.126 1.00 98.25 194 LEU A N 1
ATOM 1499 C CA . LEU A 1 194 ? 0.884 -6.062 -6.437 1.00 98.25 194 LEU A CA 1
ATOM 1500 C C . LEU A 1 194 ? 1.147 -7.557 -6.618 1.00 98.25 194 LEU A C 1
ATOM 1502 O O . LEU A 1 194 ? 0.363 -8.216 -7.295 1.00 98.25 194 LEU A O 1
ATOM 1506 N N . HIS A 1 195 ? 2.198 -8.108 -6.009 1.00 97.44 195 HIS A N 1
ATOM 1507 C CA . HIS A 1 195 ? 2.408 -9.552 -5.960 1.00 97.44 195 HIS A CA 1
ATOM 1508 C C . HIS A 1 195 ? 1.281 -10.262 -5.203 1.00 97.44 195 HIS A C 1
ATOM 1510 O O . HIS A 1 195 ? 0.634 -11.133 -5.785 1.00 97.44 195 HIS A O 1
ATOM 1516 N N . GLU A 1 196 ? 0.974 -9.822 -3.980 1.00 96.44 196 GLU A N 1
ATOM 1517 C CA . GLU A 1 196 ? -0.113 -10.383 -3.163 1.00 96.44 196 GLU A CA 1
ATOM 1518 C C . GLU A 1 196 ? -1.498 -10.214 -3.804 1.00 96.44 196 GLU A C 1
ATOM 1520 O O . GLU A 1 196 ? -2.393 -11.034 -3.606 1.00 96.44 196 GLU A O 1
ATOM 1525 N N . ALA A 1 197 ? -1.684 -9.159 -4.600 1.00 95.62 197 ALA A N 1
ATOM 1526 C CA . ALA A 1 197 ? -2.914 -8.911 -5.346 1.00 95.62 197 ALA A CA 1
ATOM 1527 C C . ALA A 1 197 ? -2.996 -9.680 -6.683 1.00 95.62 197 ALA A C 1
ATOM 1529 O O . ALA A 1 197 ? -4.021 -9.604 -7.358 1.00 95.62 197 ALA A O 1
ATOM 1530 N N . GLY A 1 198 ? -1.942 -10.403 -7.088 1.00 96.25 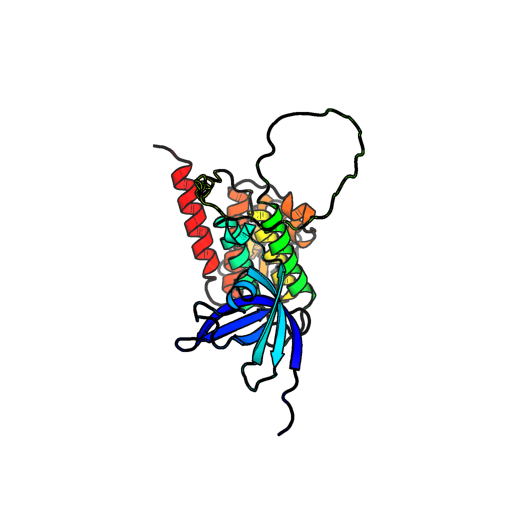198 GLY A N 1
ATOM 1531 C CA . GLY A 1 198 ? -1.905 -11.174 -8.340 1.00 96.25 198 GLY A CA 1
ATOM 1532 C C . GLY A 1 198 ? -1.580 -10.362 -9.602 1.00 96.25 198 GLY A C 1
ATOM 1533 O O . GLY A 1 198 ? -1.738 -10.861 -10.713 1.00 96.25 198 GLY A O 1
ATOM 1534 N N . TYR A 1 199 ? -1.090 -9.131 -9.448 1.00 97.19 199 TYR A N 1
ATOM 1535 C CA . TYR A 1 199 ? -0.756 -8.191 -10.523 1.00 97.19 199 TYR A CA 1
ATOM 1536 C C . TYR A 1 199 ? 0.744 -7.867 -10.602 1.00 97.19 199 TYR A C 1
ATOM 1538 O O . TYR A 1 199 ? 1.119 -6.789 -11.071 1.00 97.19 199 TYR A O 1
ATOM 1546 N N . ARG A 1 200 ? 1.625 -8.765 -10.138 1.00 97.00 200 ARG A N 1
ATOM 1547 C CA . ARG A 1 200 ? 3.083 -8.545 -10.160 1.00 97.00 200 ARG A CA 1
ATOM 1548 C C . ARG A 1 200 ? 3.544 -8.118 -11.568 1.00 97.00 200 ARG A C 1
ATOM 1550 O O . ARG A 1 200 ? 3.305 -8.862 -12.520 1.00 97.00 200 ARG A O 1
ATOM 1557 N N . PRO A 1 201 ? 4.227 -6.968 -11.725 1.00 97.44 201 PRO A N 1
ATOM 1558 C CA . PRO A 1 201 ? 4.676 -6.531 -13.041 1.00 97.44 201 PRO A CA 1
ATOM 1559 C C . PRO A 1 201 ? 5.808 -7.426 -13.558 1.00 97.44 201 PRO A C 1
ATOM 1561 O O . PRO A 1 201 ? 6.736 -7.759 -12.818 1.00 97.44 201 PRO A O 1
ATOM 1564 N N . GLN A 1 202 ? 5.772 -7.781 -14.842 1.00 96.94 202 GLN A N 1
ATOM 1565 C CA . GLN A 1 202 ? 6.893 -8.456 -15.497 1.00 96.94 202 GLN A CA 1
ATOM 1566 C C . GLN A 1 202 ? 8.006 -7.434 -15.741 1.00 96.94 202 GLN A C 1
ATOM 1568 O O . GLN A 1 202 ? 7.786 -6.458 -16.459 1.00 96.94 202 GLN A O 1
ATOM 1573 N N . LEU A 1 203 ? 9.189 -7.667 -15.168 1.00 96.44 203 LEU A N 1
ATOM 1574 C CA . LEU A 1 203 ? 10.356 -6.788 -15.296 1.00 96.44 203 LEU A CA 1
ATOM 1575 C C . LEU A 1 203 ? 11.563 -7.475 -15.949 1.00 96.44 203 LEU A C 1
ATOM 1577 O O . LEU A 1 203 ? 12.481 -6.783 -16.380 1.00 96.44 203 LEU A O 1
ATOM 1581 N N . GLU A 1 204 ? 11.591 -8.802 -16.075 1.00 95.00 204 GLU A N 1
ATOM 1582 C CA . GLU A 1 204 ? 12.755 -9.543 -16.590 1.00 95.00 204 GLU A CA 1
ATOM 1583 C C . GLU A 1 204 ? 12.744 -9.673 -18.115 1.00 95.00 204 GLU A C 1
ATOM 1585 O O . GLU A 1 204 ? 13.728 -9.379 -18.805 1.00 95.00 204 GLU A O 1
ATOM 1590 N N . LEU A 1 205 ? 11.592 -10.075 -18.650 1.00 96.81 205 LEU A N 1
ATOM 1591 C CA . LEU A 1 205 ? 11.403 -10.362 -20.066 1.00 96.81 205 LEU A CA 1
ATOM 1592 C C . LEU A 1 205 ? 10.478 -9.334 -20.712 1.00 96.81 205 LEU A C 1
ATOM 1594 O O . LEU A 1 205 ? 9.508 -8.884 -20.108 1.00 96.81 205 LEU A O 1
ATOM 1598 N N . CYS A 1 206 ? 10.721 -9.026 -21.985 1.00 96.69 206 CYS A N 1
ATOM 1599 C CA . CYS A 1 206 ? 9.783 -8.237 -22.775 1.00 96.69 206 CYS A CA 1
ATOM 1600 C C . CYS A 1 206 ? 8.417 -8.944 -22.845 1.00 96.69 206 CYS A C 1
ATOM 1602 O O . CYS A 1 206 ? 8.332 -10.062 -23.357 1.00 96.69 206 CYS A O 1
ATOM 1604 N N . VAL A 1 207 ? 7.338 -8.283 -22.423 1.00 96.31 207 VAL A N 1
ATOM 1605 C CA . VAL A 1 207 ? 5.983 -8.871 -22.394 1.00 96.31 207 VAL A CA 1
ATOM 1606 C C . VAL A 1 207 ? 5.454 -9.261 -23.780 1.00 96.31 207 VAL A C 1
ATOM 1608 O O . VAL A 1 207 ? 4.605 -10.139 -23.893 1.00 96.31 207 VAL A O 1
ATOM 1611 N N . ALA A 1 208 ? 5.989 -8.668 -24.853 1.00 95.75 208 ALA A N 1
ATOM 1612 C CA . ALA A 1 208 ? 5.567 -8.954 -26.224 1.00 95.75 208 ALA A CA 1
ATOM 1613 C C . ALA A 1 208 ? 6.359 -10.087 -26.902 1.00 95.75 208 ALA A C 1
ATOM 1615 O O . ALA A 1 208 ? 5.768 -10.928 -27.573 1.00 95.75 208 ALA A O 1
ATOM 1616 N N . CYS A 1 209 ? 7.693 -10.107 -26.780 1.00 96.44 209 CYS A N 1
ATOM 1617 C CA . CYS A 1 209 ? 8.545 -11.081 -27.485 1.00 96.44 209 CYS A CA 1
ATOM 1618 C C . CYS A 1 209 ? 9.217 -12.115 -26.573 1.00 96.44 209 CYS A C 1
ATOM 1620 O O . CYS A 1 209 ? 9.866 -13.027 -27.080 1.00 96.44 209 CYS A O 1
ATOM 1622 N N . ARG A 1 210 ? 9.077 -11.973 -25.248 1.00 96.50 210 ARG A N 1
ATOM 1623 C CA . ARG A 1 210 ? 9.637 -12.847 -24.202 1.00 96.50 210 ARG A CA 1
ATOM 1624 C C . ARG A 1 210 ? 11.162 -12.977 -24.194 1.00 96.50 210 ARG A C 1
ATOM 1626 O O . ARG A 1 210 ? 11.697 -13.903 -23.596 1.00 96.50 210 ARG A O 1
ATOM 1633 N N . ARG A 1 211 ? 11.877 -12.054 -24.839 1.00 95.81 211 ARG A N 1
ATOM 1634 C CA . ARG A 1 211 ? 13.343 -12.002 -24.778 1.00 95.81 211 ARG A CA 1
ATOM 1635 C C . ARG A 1 211 ? 13.808 -11.224 -23.541 1.00 95.81 211 ARG A C 1
ATOM 1637 O O . ARG A 1 211 ? 13.109 -10.281 -23.150 1.00 95.81 211 ARG A O 1
ATOM 1644 N N . PRO A 1 212 ? 14.977 -11.569 -22.970 1.00 94.19 212 PRO A N 1
ATOM 1645 C CA . PRO A 1 212 ? 15.630 -10.749 -21.957 1.00 94.19 212 PRO A CA 1
ATOM 1646 C C . PRO A 1 212 ? 15.848 -9.324 -22.457 1.00 94.19 212 PRO A C 1
ATOM 1648 O O . PRO A 1 212 ? 16.097 -9.102 -23.647 1.00 94.19 212 PRO A O 1
ATOM 1651 N N . LEU A 1 213 ? 15.739 -8.357 -21.552 1.00 90.06 213 LEU A N 1
ATOM 1652 C CA . LEU A 1 213 ? 15.921 -6.957 -21.907 1.00 90.06 213 LEU A CA 1
ATOM 1653 C C . LEU A 1 213 ? 17.396 -6.534 -21.880 1.00 90.06 213 LEU A C 1
ATOM 1655 O O . LEU A 1 213 ? 18.099 -6.854 -20.920 1.00 90.06 213 LEU A O 1
ATOM 1659 N N . PRO A 1 214 ? 17.858 -5.782 -22.894 1.00 81.62 214 PRO A N 1
ATOM 1660 C CA . PRO A 1 214 ? 19.196 -5.196 -22.896 1.00 81.62 214 PRO A CA 1
ATOM 1661 C C . PRO A 1 214 ? 19.355 -4.130 -21.797 1.00 81.62 214 PRO A C 1
ATOM 1663 O O . PRO A 1 214 ? 18.374 -3.510 -21.389 1.00 81.62 214 PRO A O 1
ATOM 1666 N N . GLN A 1 215 ? 20.595 -3.865 -21.363 1.00 83.06 215 GLN A N 1
ATOM 1667 C CA . GLN A 1 215 ? 20.940 -2.794 -20.405 1.00 83.06 215 GLN A CA 1
ATOM 1668 C C . GLN A 1 215 ? 20.904 -1.396 -21.052 1.00 83.06 215 GLN A C 1
ATOM 1670 O O . GLN A 1 215 ? 21.855 -0.623 -20.999 1.00 83.06 215 GLN A O 1
ATOM 1675 N N . VAL A 1 216 ? 19.802 -1.078 -21.720 1.00 86.94 216 VAL A N 1
ATOM 1676 C CA . VAL A 1 216 ? 19.548 0.220 -22.354 1.00 86.94 216 VAL A CA 1
ATOM 1677 C C . VAL A 1 216 ? 18.184 0.728 -21.903 1.00 86.94 216 VAL A C 1
ATOM 1679 O O . VAL A 1 216 ? 17.497 0.078 -21.119 1.00 86.94 216 VAL A O 1
ATOM 1682 N N . THR A 1 217 ? 17.775 1.902 -22.381 1.00 84.62 217 THR A N 1
ATOM 1683 C CA . THR A 1 217 ? 16.422 2.394 -22.100 1.00 84.62 217 THR A CA 1
ATOM 1684 C C . THR A 1 217 ? 15.388 1.427 -22.673 1.00 84.62 217 THR A C 1
ATOM 1686 O O . THR A 1 217 ? 15.413 1.094 -23.860 1.00 84.62 217 THR A O 1
ATOM 1689 N N . THR A 1 218 ? 14.478 0.987 -21.814 1.00 92.56 218 THR A N 1
ATOM 1690 C CA . THR A 1 218 ? 13.349 0.120 -22.153 1.00 92.56 218 THR A CA 1
ATOM 1691 C C . THR A 1 218 ? 12.050 0.892 -21.969 1.00 92.56 218 THR A C 1
ATOM 1693 O O . THR A 1 218 ? 12.065 2.101 -21.730 1.00 92.56 218 THR A O 1
ATOM 1696 N N . TYR A 1 219 ? 10.916 0.222 -22.137 1.00 96.06 219 TYR A N 1
ATOM 1697 C CA . TYR A 1 219 ? 9.607 0.839 -21.979 1.00 96.06 219 TYR A CA 1
ATOM 1698 C C . TYR A 1 219 ? 8.754 0.024 -21.023 1.00 96.06 219 TYR A C 1
ATOM 1700 O O . TYR A 1 219 ? 8.886 -1.190 -20.982 1.00 96.06 219 TYR A O 1
ATOM 1708 N N . PHE A 1 220 ? 7.847 0.660 -20.299 1.00 96.88 220 PHE A N 1
ATOM 1709 C CA . PHE A 1 220 ? 6.845 -0.014 -19.485 1.00 96.88 220 PHE A CA 1
ATOM 1710 C C . PHE A 1 220 ? 5.454 0.281 -20.035 1.00 96.88 220 PHE A C 1
ATOM 1712 O O . PHE A 1 220 ? 5.129 1.436 -20.315 1.00 96.88 220 PHE A O 1
ATOM 1719 N N . SER A 1 221 ? 4.624 -0.748 -20.180 1.00 96.81 221 SER A N 1
ATOM 1720 C CA . SER A 1 221 ? 3.212 -0.604 -20.521 1.00 96.81 221 SER A CA 1
ATOM 1721 C C . SER A 1 221 ? 2.368 -1.180 -19.396 1.00 96.81 221 SER A C 1
ATOM 1723 O O . SER A 1 221 ? 2.423 -2.377 -19.113 1.00 96.81 221 SER A O 1
ATOM 1725 N N . ALA A 1 222 ? 1.559 -0.316 -18.783 1.00 95.94 222 ALA A N 1
ATOM 1726 C CA . ALA A 1 222 ? 0.623 -0.717 -17.741 1.00 95.94 222 ALA A CA 1
ATOM 1727 C C . ALA A 1 222 ? -0.406 -1.728 -18.267 1.00 95.94 222 ALA A C 1
ATOM 1729 O O . ALA A 1 222 ? -0.652 -2.741 -17.623 1.00 95.94 222 ALA A O 1
ATOM 1730 N N . ALA A 1 223 ? -0.920 -1.501 -19.480 1.00 94.81 223 ALA A N 1
ATOM 1731 C CA . ALA A 1 223 ? -1.881 -2.392 -20.122 1.00 94.81 223 ALA A CA 1
ATOM 1732 C C . ALA A 1 223 ? -1.306 -3.774 -20.449 1.00 94.81 223 ALA A C 1
ATOM 1734 O O . ALA A 1 223 ? -2.006 -4.776 -20.354 1.00 94.81 223 ALA A O 1
ATOM 1735 N N . ALA A 1 224 ? -0.022 -3.837 -20.805 1.00 94.88 224 ALA A N 1
ATOM 1736 C CA . ALA A 1 224 ? 0.656 -5.103 -21.053 1.00 94.88 224 ALA A CA 1
ATOM 1737 C C . ALA A 1 224 ? 1.236 -5.747 -19.776 1.00 94.88 224 ALA A C 1
ATOM 1739 O O . ALA A 1 224 ? 1.831 -6.820 -19.862 1.00 94.88 224 ALA A O 1
ATOM 1740 N N . GLY A 1 225 ? 1.090 -5.101 -18.610 1.00 95.62 225 GLY A N 1
ATOM 1741 C CA . GLY A 1 225 ? 1.518 -5.625 -17.310 1.00 95.62 225 GLY A CA 1
ATOM 1742 C C . GLY A 1 225 ? 3.033 -5.692 -17.106 1.00 95.62 225 GLY A C 1
ATOM 1743 O O . GLY A 1 225 ? 3.510 -6.482 -16.289 1.00 95.62 225 GLY A O 1
ATOM 1744 N N . GLY A 1 226 ? 3.822 -4.916 -17.855 1.00 96.06 226 GLY A N 1
ATOM 1745 C CA . GLY A 1 226 ? 5.271 -4.992 -17.723 1.00 96.06 226 GLY A CA 1
ATOM 1746 C C . GLY A 1 226 ? 6.077 -4.284 -18.797 1.00 96.06 226 GLY A C 1
ATOM 1747 O O . GLY A 1 226 ? 5.616 -3.390 -19.511 1.00 96.06 226 GLY A O 1
ATOM 1748 N N . VAL A 1 227 ? 7.334 -4.699 -18.879 1.00 97.00 227 VAL A N 1
ATOM 1749 C CA . VAL A 1 227 ? 8.363 -4.062 -19.697 1.00 97.00 227 VAL A CA 1
ATOM 1750 C C . VAL A 1 227 ? 8.392 -4.551 -21.147 1.00 97.00 227 VAL A C 1
ATOM 1752 O O . VAL A 1 227 ? 8.088 -5.699 -21.464 1.00 97.00 227 VAL A O 1
ATOM 1755 N N . LEU A 1 228 ? 8.806 -3.671 -22.051 1.00 96.50 228 LEU A N 1
ATOM 1756 C CA . LEU A 1 228 ? 8.897 -3.850 -23.494 1.00 96.50 228 LEU A CA 1
ATOM 1757 C C . LEU A 1 228 ? 10.300 -3.454 -23.966 1.00 96.50 228 LEU A C 1
ATOM 1759 O O . LEU A 1 228 ? 10.842 -2.421 -23.564 1.00 96.50 228 LEU A O 1
ATOM 1763 N N . CYS A 1 229 ? 10.876 -4.249 -24.871 1.00 95.06 229 CYS A N 1
ATOM 1764 C CA . CYS A 1 229 ? 12.093 -3.849 -25.572 1.00 95.06 229 CYS A CA 1
ATOM 1765 C C . CYS A 1 229 ? 11.812 -2.698 -26.552 1.00 95.06 229 CYS A C 1
ATOM 1767 O O . CYS A 1 229 ? 10.663 -2.442 -26.930 1.00 95.06 229 CYS A O 1
ATOM 1769 N N . THR A 1 230 ? 12.877 -2.045 -27.015 1.00 93.31 230 THR A N 1
ATOM 1770 C CA . THR A 1 230 ? 12.830 -0.960 -28.009 1.00 93.31 230 THR A CA 1
ATOM 1771 C C . THR A 1 230 ? 12.025 -1.327 -29.255 1.00 93.31 230 THR A C 1
ATOM 1773 O O . THR A 1 230 ? 11.231 -0.518 -29.726 1.00 93.31 230 THR A O 1
ATOM 1776 N N . ASP A 1 231 ? 12.156 -2.565 -29.734 1.00 93.69 231 ASP A N 1
ATOM 1777 C CA . ASP A 1 231 ? 11.505 -3.031 -30.965 1.00 93.69 231 ASP A CA 1
ATOM 1778 C C . ASP A 1 231 ? 10.009 -3.305 -30.770 1.00 93.69 231 ASP A C 1
ATOM 1780 O O . ASP A 1 231 ? 9.209 -3.202 -31.699 1.00 93.69 231 ASP A O 1
ATOM 1784 N N . CYS A 1 232 ? 9.609 -3.685 -29.553 1.00 95.00 232 CYS A N 1
ATOM 1785 C CA . CYS A 1 232 ? 8.229 -4.050 -29.247 1.00 95.00 232 CYS A CA 1
ATOM 1786 C C . CYS A 1 232 ? 7.403 -2.896 -28.677 1.00 95.00 232 CYS A C 1
ATOM 1788 O O . CYS A 1 232 ? 6.184 -3.039 -28.605 1.00 95.00 232 CYS A O 1
ATOM 1790 N N . ARG A 1 233 ? 8.019 -1.759 -28.315 1.00 93.44 233 ARG A N 1
ATOM 1791 C CA . ARG A 1 233 ? 7.319 -0.615 -27.699 1.00 93.44 233 ARG A CA 1
ATOM 1792 C C . ARG A 1 233 ? 6.107 -0.144 -28.514 1.00 93.44 233 ARG A C 1
ATOM 1794 O O . ARG A 1 233 ? 5.071 0.163 -27.949 1.00 93.44 233 ARG A O 1
ATOM 1801 N N . HIS A 1 234 ? 6.211 -0.167 -29.844 1.00 91.88 234 HIS A N 1
ATOM 1802 C CA . HIS A 1 234 ? 5.166 0.304 -30.760 1.00 91.88 234 HIS A CA 1
ATOM 1803 C C . HIS A 1 234 ? 3.972 -0.650 -30.896 1.00 91.88 234 HIS A C 1
ATOM 1805 O O . HIS A 1 234 ? 2.958 -0.278 -31.477 1.00 91.88 234 HIS A O 1
ATOM 1811 N N . LYS A 1 235 ? 4.081 -1.881 -30.382 1.00 88.81 235 LYS A N 1
ATOM 1812 C CA . LYS A 1 235 ? 3.002 -2.880 -30.431 1.00 88.81 235 LYS A CA 1
ATOM 1813 C C . LYS A 1 235 ? 1.967 -2.687 -29.324 1.00 88.81 235 LYS A C 1
ATOM 1815 O O . LYS A 1 235 ? 0.968 -3.395 -29.308 1.00 88.81 235 LYS A O 1
ATOM 1820 N N . GLN A 1 236 ? 2.229 -1.783 -28.384 1.00 85.56 236 GLN A N 1
ATOM 1821 C CA . GLN A 1 236 ? 1.371 -1.501 -27.245 1.00 85.56 236 GLN A CA 1
ATOM 1822 C C . GLN A 1 236 ? 1.093 -0.005 -27.178 1.00 85.56 236 GLN A C 1
ATOM 1824 O O . GLN A 1 236 ? 1.958 0.819 -27.473 1.00 85.56 236 GLN A O 1
ATOM 1829 N N . SER A 1 237 ? -0.126 0.348 -26.784 1.00 80.69 237 SER A N 1
ATOM 1830 C CA . SER A 1 237 ? -0.477 1.746 -26.538 1.00 80.69 237 SER A CA 1
ATOM 1831 C C . SER A 1 237 ? 0.045 2.185 -25.166 1.00 80.69 237 SER A C 1
ATOM 1833 O O . SER A 1 237 ? 0.139 1.372 -24.246 1.00 80.69 237 SER A O 1
ATOM 1835 N N . PHE A 1 238 ? 0.367 3.475 -25.032 1.00 86.19 238 PHE A N 1
ATOM 1836 C CA . PHE A 1 238 ? 0.749 4.111 -23.761 1.00 86.19 238 PHE A CA 1
ATOM 1837 C C . PHE A 1 238 ? 1.938 3.439 -23.053 1.00 86.19 238 PHE A C 1
ATOM 1839 O O . PHE A 1 238 ? 1.833 2.947 -21.929 1.00 86.19 238 PHE A O 1
ATOM 1846 N N . SER A 1 239 ? 3.087 3.417 -23.731 1.00 92.62 239 SER A N 1
ATOM 1847 C CA . SER A 1 239 ? 4.352 2.948 -23.165 1.00 92.62 239 SER A CA 1
ATOM 1848 C C . SER A 1 239 ? 5.204 4.112 -22.651 1.00 92.62 239 SER A C 1
ATOM 1850 O O . SER A 1 239 ? 5.408 5.084 -23.380 1.00 92.62 239 SER A O 1
ATOM 1852 N N . TYR A 1 240 ? 5.769 3.983 -21.453 1.00 93.00 240 TYR A N 1
ATOM 1853 C CA . TYR A 1 240 ? 6.609 5.004 -20.819 1.00 93.00 240 TYR A CA 1
ATOM 1854 C C . TYR A 1 240 ? 8.076 4.573 -20.823 1.00 93.00 240 TYR A C 1
ATOM 1856 O O . TYR A 1 240 ? 8.340 3.401 -20.557 1.00 93.00 240 TYR A O 1
ATOM 1864 N N . PRO A 1 241 ? 9.033 5.463 -21.134 1.00 94.50 241 PRO A N 1
ATOM 1865 C CA . PRO A 1 241 ? 10.448 5.121 -21.076 1.00 94.50 241 PRO A CA 1
ATOM 1866 C C . PRO A 1 241 ? 10.871 4.808 -19.637 1.00 94.50 241 PRO A C 1
ATOM 1868 O O . PRO A 1 241 ? 10.433 5.466 -18.696 1.00 94.50 241 PRO A O 1
ATOM 1871 N N . LEU A 1 242 ? 11.746 3.819 -19.491 1.00 95.31 242 LEU A N 1
ATOM 1872 C CA . LEU A 1 242 ? 12.325 3.393 -18.224 1.00 95.31 242 LEU A CA 1
ATOM 1873 C C . LEU A 1 242 ? 13.823 3.158 -18.433 1.00 95.31 242 LEU A C 1
ATOM 1875 O O . LEU A 1 242 ? 14.218 2.346 -19.279 1.00 95.31 242 LEU A O 1
ATOM 1879 N N . SER A 1 243 ? 14.668 3.886 -17.701 1.00 95.56 243 SER A N 1
ATOM 1880 C CA . SER A 1 243 ? 16.118 3.708 -17.789 1.00 95.56 243 SER A CA 1
ATOM 1881 C C . SER A 1 243 ? 16.554 2.325 -17.294 1.00 95.56 243 SER A C 1
ATOM 1883 O O . SER A 1 243 ? 15.856 1.658 -16.527 1.00 95.56 243 SER A O 1
ATOM 1885 N N . ALA A 1 244 ? 17.752 1.900 -17.706 1.00 94.50 244 ALA A N 1
ATOM 1886 C CA . ALA A 1 244 ? 18.351 0.660 -17.215 1.00 94.50 244 ALA A CA 1
ATOM 1887 C C . ALA A 1 244 ? 18.547 0.680 -15.686 1.00 94.50 244 ALA A C 1
ATOM 1889 O O . ALA A 1 244 ? 18.342 -0.341 -15.036 1.00 94.50 244 ALA A O 1
ATOM 1890 N N . GLY A 1 245 ? 18.879 1.847 -15.114 1.00 94.38 245 GLY A N 1
ATOM 1891 C CA . GLY A 1 245 ? 19.014 2.035 -13.667 1.00 94.38 245 GLY A CA 1
ATOM 1892 C C . GLY A 1 245 ? 17.690 1.825 -12.934 1.00 94.38 245 GLY A C 1
ATOM 1893 O O . GLY A 1 245 ? 17.614 0.987 -12.040 1.00 94.38 245 GLY A O 1
ATOM 1894 N N . ALA A 1 246 ? 16.623 2.500 -13.371 1.00 95.12 246 ALA A N 1
ATOM 1895 C CA . ALA A 1 246 ? 15.298 2.346 -12.772 1.00 95.12 246 ALA A CA 1
ATOM 1896 C C . ALA A 1 246 ? 14.752 0.916 -12.904 1.00 95.12 246 ALA A C 1
ATOM 1898 O O . ALA A 1 246 ? 14.211 0.369 -11.943 1.00 95.12 246 ALA A O 1
ATOM 1899 N N . LEU A 1 247 ? 14.952 0.271 -14.058 1.00 95.69 247 LEU A N 1
ATOM 1900 C CA . LEU A 1 247 ? 14.592 -1.134 -14.239 1.00 95.69 247 LEU A CA 1
ATOM 1901 C C . LEU A 1 247 ? 15.379 -2.056 -13.296 1.00 95.69 247 LEU A C 1
ATOM 1903 O O . LEU A 1 247 ? 14.794 -2.950 -12.690 1.00 95.69 247 LEU A O 1
ATOM 1907 N N . SER A 1 248 ? 16.688 -1.834 -13.153 1.00 94.69 248 SER A N 1
ATOM 1908 C CA . SER A 1 248 ? 17.536 -2.624 -12.258 1.00 94.69 248 SER A CA 1
ATOM 1909 C C . SER A 1 248 ? 17.086 -2.514 -10.803 1.00 94.69 248 SER A C 1
ATOM 1911 O O . SER A 1 248 ? 17.028 -3.528 -10.112 1.00 94.69 248 SER A O 1
ATOM 1913 N N . VAL A 1 249 ? 16.737 -1.310 -10.342 1.00 95.06 249 VAL A N 1
ATOM 1914 C CA . VAL A 1 249 ? 16.254 -1.102 -8.970 1.00 95.06 249 VAL A CA 1
ATOM 1915 C C . VAL A 1 249 ? 14.892 -1.765 -8.767 1.00 95.06 249 VAL A C 1
ATOM 1917 O O . VAL A 1 249 ? 14.722 -2.494 -7.797 1.00 95.06 249 VAL A O 1
ATOM 1920 N N . LEU A 1 250 ? 13.937 -1.608 -9.692 1.00 95.88 250 LEU A N 1
ATOM 1921 C CA . LEU A 1 250 ? 12.629 -2.269 -9.571 1.00 95.88 250 LEU A CA 1
ATOM 1922 C C . LEU A 1 250 ? 12.738 -3.804 -9.557 1.00 95.88 250 LEU A C 1
ATOM 1924 O O . LEU A 1 250 ? 12.000 -4.454 -8.820 1.00 95.88 250 LEU A O 1
ATOM 1928 N N . ARG A 1 251 ? 13.664 -4.385 -10.334 1.00 95.88 251 ARG A N 1
ATOM 1929 C CA . ARG A 1 251 ? 13.971 -5.827 -10.281 1.00 95.88 251 ARG A CA 1
ATOM 1930 C C . ARG A 1 251 ? 14.548 -6.231 -8.931 1.00 95.88 251 ARG A C 1
ATOM 1932 O O . ARG A 1 251 ? 14.090 -7.206 -8.351 1.00 95.88 251 ARG A O 1
ATOM 1939 N N . ALA A 1 252 ? 15.508 -5.465 -8.412 1.00 95.50 252 ALA A N 1
ATOM 1940 C CA . ALA A 1 252 ? 16.075 -5.724 -7.093 1.00 95.50 252 ALA A CA 1
ATOM 1941 C C . ALA A 1 252 ? 14.992 -5.674 -6.005 1.00 95.50 252 ALA A C 1
ATOM 1943 O O . ALA A 1 252 ? 14.909 -6.582 -5.189 1.00 95.50 252 ALA A O 1
ATOM 1944 N N . LEU A 1 253 ? 14.105 -4.675 -6.040 1.00 96.19 253 LEU A N 1
ATOM 1945 C CA . LEU A 1 253 ? 13.012 -4.532 -5.075 1.00 96.19 253 LEU A CA 1
ATOM 1946 C C . LEU A 1 253 ? 11.972 -5.663 -5.150 1.00 96.19 253 LEU A C 1
ATOM 1948 O O . LEU A 1 253 ? 11.357 -5.965 -4.130 1.00 96.19 253 LEU A O 1
ATOM 1952 N N . GLN A 1 254 ? 11.785 -6.304 -6.311 1.00 95.88 254 GLN A N 1
ATOM 1953 C CA . GLN A 1 254 ? 10.909 -7.479 -6.442 1.00 95.88 254 GLN A CA 1
ATOM 1954 C C . GLN A 1 254 ? 11.387 -8.688 -5.633 1.00 95.88 254 GLN A C 1
ATOM 1956 O O . GLN A 1 254 ? 10.556 -9.479 -5.201 1.00 95.88 254 GLN A O 1
ATOM 1961 N N . GLU A 1 255 ? 12.698 -8.822 -5.444 1.00 94.69 255 GLU A N 1
ATOM 1962 C CA . GLU A 1 255 ? 13.328 -9.972 -4.779 1.00 94.69 255 GLU A CA 1
ATOM 1963 C C . GLU A 1 255 ? 13.952 -9.598 -3.421 1.00 94.69 255 GLU A C 1
ATOM 1965 O O . GLU A 1 255 ? 14.479 -10.454 -2.714 1.00 94.69 255 GLU A O 1
ATOM 1970 N N . ALA A 1 256 ? 13.926 -8.313 -3.064 1.00 94.12 256 ALA A N 1
ATOM 1971 C CA . ALA A 1 256 ? 14.498 -7.783 -1.834 1.00 94.12 256 ALA A CA 1
ATOM 1972 C C . ALA A 1 256 ? 13.692 -8.180 -0.588 1.00 94.12 256 ALA A C 1
ATOM 1974 O O . ALA A 1 256 ? 12.518 -8.541 -0.663 1.00 94.12 256 ALA A O 1
ATOM 1975 N N . ASP A 1 257 ? 14.326 -8.008 0.571 1.00 94.19 257 ASP A N 1
ATOM 1976 C CA . ASP A 1 257 ? 13.651 -7.878 1.858 1.00 94.19 257 ASP A CA 1
ATOM 1977 C C . ASP A 1 257 ? 13.533 -6.396 2.273 1.00 94.19 257 ASP A C 1
ATOM 1979 O O . ASP A 1 257 ? 14.033 -5.481 1.607 1.00 94.19 257 ASP A O 1
ATOM 1983 N N . TRP A 1 258 ? 12.881 -6.148 3.411 1.00 92.38 258 TRP A N 1
ATOM 1984 C CA . TRP A 1 258 ? 12.721 -4.803 3.967 1.00 92.38 258 TRP A CA 1
ATOM 1985 C C . TRP A 1 258 ? 14.049 -4.103 4.280 1.00 92.38 258 TRP A C 1
ATOM 1987 O O . TRP A 1 258 ? 14.154 -2.892 4.100 1.00 92.38 258 TRP A O 1
ATOM 1997 N N . SER A 1 259 ? 15.074 -4.844 4.713 1.00 88.69 259 SER A N 1
ATOM 1998 C CA . SER A 1 259 ? 16.383 -4.277 5.060 1.00 88.69 259 SER A CA 1
ATOM 1999 C C . SER A 1 259 ? 17.077 -3.703 3.825 1.00 88.69 259 SER A C 1
ATOM 2001 O O . SER A 1 259 ? 17.565 -2.570 3.850 1.00 88.69 259 SER A O 1
ATOM 2003 N N . ALA A 1 260 ? 17.061 -4.453 2.721 1.00 88.94 260 ALA A N 1
ATOM 2004 C CA . ALA A 1 260 ? 17.584 -4.005 1.439 1.00 88.94 260 ALA A CA 1
ATOM 2005 C C . ALA A 1 260 ? 16.762 -2.837 0.861 1.00 88.94 260 ALA A C 1
ATOM 2007 O O . ALA A 1 260 ? 17.335 -1.875 0.341 1.00 88.94 260 ALA A O 1
ATOM 2008 N N . ALA A 1 261 ? 15.432 -2.860 1.008 1.00 90.06 261 ALA A N 1
ATOM 2009 C CA . ALA A 1 261 ? 14.568 -1.758 0.579 1.00 90.06 261 ALA A CA 1
ATOM 2010 C C . ALA A 1 261 ? 14.875 -0.443 1.321 1.00 90.06 261 ALA A C 1
ATOM 2012 O O . ALA A 1 261 ? 14.963 0.609 0.688 1.00 90.06 261 ALA A O 1
ATOM 2013 N N . CYS A 1 262 ? 15.113 -0.499 2.637 1.00 86.62 262 CYS A N 1
ATOM 2014 C CA . CYS A 1 262 ? 15.503 0.660 3.453 1.00 86.62 262 CYS A CA 1
ATOM 2015 C C . CYS A 1 262 ? 16.846 1.276 3.037 1.00 86.62 262 CYS A C 1
ATOM 2017 O O . CYS A 1 262 ? 17.065 2.470 3.225 1.00 86.62 262 CYS A O 1
ATOM 2019 N N . GLN A 1 263 ? 17.754 0.467 2.495 1.00 87.25 263 GLN A N 1
ATOM 2020 C CA . GLN A 1 263 ? 19.085 0.902 2.060 1.00 87.25 263 GLN A CA 1
ATOM 2021 C C . GLN A 1 263 ? 19.120 1.311 0.585 1.00 87.25 263 GLN A C 1
ATOM 2023 O O . GLN A 1 263 ? 20.168 1.708 0.076 1.00 87.25 263 GLN A O 1
ATOM 2028 N N . THR A 1 264 ? 17.991 1.207 -0.119 1.00 86.06 264 THR A N 1
ATOM 2029 C CA . THR A 1 264 ? 17.919 1.530 -1.540 1.00 86.06 264 THR A CA 1
ATOM 2030 C C . THR A 1 264 ? 18.106 3.029 -1.734 1.00 86.06 264 THR A C 1
ATOM 2032 O O . THR A 1 264 ? 17.218 3.824 -1.441 1.00 86.06 264 THR A O 1
ATOM 2035 N N . GLN A 1 265 ? 19.265 3.402 -2.269 1.00 81.56 265 GLN A N 1
ATOM 2036 C CA . GLN A 1 265 ? 19.580 4.766 -2.667 1.00 81.56 265 GLN A CA 1
ATOM 2037 C C . GLN A 1 265 ? 19.595 4.857 -4.186 1.00 81.56 265 GLN A C 1
ATOM 2039 O O . GLN A 1 265 ? 20.204 4.042 -4.877 1.00 81.56 265 GLN A O 1
ATOM 2044 N N . CYS A 1 266 ? 18.919 5.868 -4.708 1.00 83.44 266 CYS A N 1
ATOM 2045 C CA . CYS A 1 266 ? 18.924 6.181 -6.127 1.00 83.44 266 CYS A CA 1
ATOM 2046 C C . CYS A 1 266 ? 18.893 7.693 -6.312 1.00 83.44 266 CYS A C 1
ATOM 2048 O O . CYS A 1 266 ? 18.454 8.428 -5.431 1.00 83.44 266 CYS A O 1
ATOM 2050 N N . ASP A 1 267 ? 19.391 8.165 -7.445 1.00 88.00 267 ASP A N 1
ATOM 2051 C CA . ASP A 1 267 ? 19.308 9.570 -7.810 1.00 88.00 267 ASP A CA 1
ATOM 2052 C C . ASP A 1 267 ? 17.850 9.975 -8.080 1.00 88.00 267 ASP A C 1
ATOM 2054 O O . ASP A 1 267 ? 17.009 9.159 -8.469 1.00 88.00 267 ASP A O 1
ATOM 2058 N N . GLY A 1 268 ? 17.540 11.264 -7.907 1.00 87.00 268 GLY A N 1
ATOM 2059 C CA . GLY A 1 268 ? 16.165 11.767 -8.020 1.00 87.00 268 GLY A CA 1
ATOM 2060 C C . GLY A 1 268 ? 15.506 11.476 -9.375 1.00 87.00 268 GLY A C 1
ATOM 2061 O O . GLY A 1 268 ? 14.290 11.299 -9.448 1.00 87.00 268 GLY A O 1
ATOM 2062 N N . ARG A 1 269 ? 16.299 11.345 -10.448 1.00 90.75 269 ARG A N 1
ATOM 2063 C CA . ARG A 1 269 ? 15.792 10.947 -11.766 1.00 90.75 269 ARG A CA 1
ATOM 2064 C C . ARG A 1 269 ? 15.284 9.505 -11.766 1.00 90.75 269 ARG A C 1
ATOM 2066 O O . ARG A 1 269 ? 14.167 9.267 -12.220 1.00 90.75 269 ARG A O 1
ATOM 2073 N N . VAL A 1 270 ? 16.069 8.552 -11.261 1.00 92.38 270 VAL A N 1
ATOM 2074 C CA . VAL A 1 270 ? 15.652 7.145 -11.175 1.00 92.38 270 VAL A CA 1
ATOM 2075 C C . VAL A 1 270 ? 14.444 6.994 -10.252 1.00 92.38 270 VAL A C 1
ATOM 2077 O O . VAL A 1 270 ? 13.499 6.292 -10.612 1.00 92.38 270 VAL A O 1
ATOM 2080 N N . GLN A 1 271 ? 14.409 7.713 -9.124 1.00 91.75 271 GLN A N 1
ATOM 2081 C CA . GLN A 1 271 ? 13.236 7.759 -8.240 1.00 91.75 271 GLN A CA 1
ATOM 2082 C C . GLN A 1 271 ? 11.972 8.182 -8.990 1.00 91.75 271 GLN A C 1
ATOM 2084 O O . GLN A 1 271 ? 10.952 7.495 -8.928 1.00 91.75 271 GLN A O 1
ATOM 2089 N N . GLN A 1 272 ? 12.052 9.279 -9.748 1.00 91.38 272 GLN A N 1
ATOM 2090 C CA . GLN A 1 272 ? 10.925 9.812 -10.505 1.00 91.38 272 GLN A CA 1
ATOM 2091 C C . GLN A 1 272 ? 10.467 8.861 -11.618 1.00 91.38 272 GLN A C 1
ATOM 2093 O O . GLN A 1 272 ? 9.262 8.708 -11.835 1.00 91.38 272 GLN A O 1
ATOM 2098 N N . GLU A 1 273 ? 11.395 8.210 -12.323 1.00 94.81 273 GLU A N 1
ATOM 2099 C CA . GLU A 1 273 ? 11.069 7.221 -13.357 1.00 94.81 273 GLU A CA 1
ATOM 2100 C C . GLU A 1 273 ? 10.312 6.022 -12.763 1.00 94.81 273 GLU A C 1
ATOM 2102 O O . GLU A 1 273 ? 9.243 5.658 -13.265 1.00 94.81 273 GLU A O 1
ATOM 2107 N N . MET A 1 274 ? 10.813 5.455 -11.658 1.00 95.25 274 MET A N 1
ATOM 2108 C CA . MET A 1 274 ? 10.146 4.358 -10.947 1.00 95.25 274 MET A CA 1
ATOM 2109 C C . MET A 1 274 ? 8.773 4.777 -10.425 1.00 95.25 274 MET A C 1
ATOM 2111 O O . MET A 1 274 ? 7.794 4.050 -10.602 1.00 95.25 274 MET A O 1
ATOM 2115 N N . GLU A 1 275 ? 8.689 5.960 -9.811 1.00 94.56 275 GLU A N 1
ATOM 2116 C CA . GLU A 1 275 ? 7.437 6.491 -9.290 1.00 94.56 275 GLU A CA 1
ATOM 2117 C C . GLU A 1 275 ? 6.393 6.654 -10.389 1.00 94.56 275 GLU A C 1
ATOM 2119 O O . GLU A 1 275 ? 5.249 6.217 -10.246 1.00 94.56 275 GLU A O 1
ATOM 2124 N N . THR A 1 276 ? 6.803 7.246 -11.507 1.00 94.12 276 THR A N 1
ATOM 2125 C CA . THR A 1 276 ? 5.944 7.476 -12.664 1.00 94.12 276 THR A CA 1
ATOM 2126 C C . THR A 1 276 ? 5.404 6.157 -13.197 1.00 94.12 276 THR A C 1
ATOM 2128 O O . THR A 1 276 ? 4.195 6.026 -13.385 1.00 94.12 276 THR A O 1
ATOM 2131 N N . VAL A 1 277 ? 6.268 5.168 -13.430 1.00 95.69 277 VAL A N 1
ATOM 2132 C CA . VAL A 1 277 ? 5.859 3.880 -14.000 1.00 95.69 277 VAL A CA 1
ATOM 2133 C C . VAL A 1 277 ? 4.910 3.125 -13.069 1.00 95.69 277 VAL A C 1
ATOM 2135 O O . VAL A 1 277 ? 3.835 2.702 -13.504 1.00 95.69 277 VAL A O 1
ATOM 2138 N N . MET A 1 278 ? 5.246 3.012 -11.784 1.00 96.56 278 MET A N 1
ATOM 2139 C CA . MET A 1 278 ? 4.404 2.291 -10.828 1.00 96.56 278 MET A CA 1
ATOM 2140 C C . MET A 1 278 ? 3.071 3.000 -10.584 1.00 96.56 278 MET A C 1
ATOM 2142 O O . MET A 1 278 ? 2.031 2.346 -10.530 1.00 96.56 278 MET A O 1
ATOM 2146 N N . ARG A 1 279 ? 3.056 4.337 -10.527 1.00 94.94 279 ARG A N 1
ATOM 2147 C CA . ARG A 1 279 ? 1.815 5.115 -10.413 1.00 94.94 279 ARG A CA 1
ATOM 2148 C C . ARG A 1 279 ? 0.898 4.907 -11.615 1.00 94.94 279 ARG A C 1
ATOM 2150 O O . ARG A 1 279 ? -0.305 4.726 -11.435 1.00 94.94 279 ARG A O 1
ATOM 2157 N N . HIS A 1 280 ? 1.445 4.908 -12.833 1.00 94.44 280 HIS A N 1
ATOM 2158 C CA . HIS A 1 280 ? 0.664 4.599 -14.033 1.00 94.44 280 HIS A CA 1
ATOM 2159 C C . HIS A 1 280 ? 0.096 3.182 -13.982 1.00 94.44 280 HIS A C 1
ATOM 2161 O O . HIS A 1 280 ? -1.061 2.984 -14.352 1.00 94.44 280 HIS A O 1
ATOM 2167 N N . TYR A 1 281 ? 0.878 2.216 -13.496 1.00 97.25 281 TYR A N 1
ATOM 2168 C CA . TYR A 1 281 ? 0.426 0.837 -13.383 1.00 97.25 281 TYR A CA 1
ATOM 2169 C C . TYR A 1 281 ? -0.693 0.670 -12.354 1.00 97.25 281 TYR A C 1
ATOM 2171 O O . TYR A 1 281 ? -1.747 0.127 -12.676 1.00 97.25 281 TYR A O 1
ATOM 2179 N N . LEU A 1 282 ? -0.523 1.225 -11.154 1.00 97.44 282 LEU A N 1
ATOM 2180 C CA . LEU A 1 282 ? -1.549 1.205 -10.112 1.00 97.44 282 LEU A CA 1
ATOM 2181 C C . LEU A 1 282 ? -2.839 1.887 -10.578 1.00 97.44 282 LEU A C 1
ATOM 2183 O O . LEU A 1 282 ? -3.921 1.344 -10.380 1.00 97.44 282 LEU A O 1
ATOM 2187 N N . ARG A 1 283 ? -2.742 3.042 -11.247 1.00 95.88 283 ARG A N 1
ATOM 2188 C CA . ARG A 1 283 ? -3.916 3.736 -11.796 1.00 95.88 283 ARG A CA 1
ATOM 2189 C C . ARG A 1 283 ? -4.625 2.924 -12.875 1.00 95.88 283 ARG A C 1
ATOM 2191 O O . ARG A 1 283 ? -5.850 2.940 -12.922 1.00 95.88 283 ARG A O 1
ATOM 2198 N N . TYR A 1 284 ? -3.869 2.240 -13.733 1.00 96.12 284 TYR A N 1
ATOM 2199 C CA . TYR A 1 284 ? -4.438 1.361 -14.750 1.00 96.12 284 TYR A CA 1
ATOM 2200 C C . TYR A 1 284 ? -5.229 0.216 -14.107 1.00 96.12 284 TYR A C 1
ATOM 2202 O O . TYR A 1 284 ? -6.378 0.003 -14.469 1.00 96.12 284 TYR A O 1
ATOM 2210 N N . LEU A 1 285 ? -4.650 -0.458 -13.108 1.00 96.88 285 LEU A N 1
ATOM 2211 C CA . LEU A 1 285 ? -5.296 -1.575 -12.410 1.00 96.88 285 LEU A CA 1
ATOM 2212 C C . LEU A 1 285 ? -6.512 -1.151 -11.576 1.00 96.88 285 LEU A C 1
ATOM 2214 O O . LEU A 1 285 ? -7.486 -1.891 -11.483 1.00 96.88 285 LEU A O 1
ATOM 2218 N N . LEU A 1 286 ? -6.455 0.025 -10.946 1.00 95.81 286 LEU A N 1
ATOM 2219 C CA . LEU A 1 286 ? -7.529 0.527 -10.084 1.00 95.81 286 LEU A CA 1
ATOM 2220 C C . LEU A 1 286 ? -8.634 1.274 -10.848 1.00 95.81 286 LEU A C 1
ATOM 2222 O O . LEU A 1 286 ? -9.673 1.593 -10.257 1.00 95.81 286 LEU A O 1
ATOM 2226 N N . GLU A 1 287 ? -8.386 1.610 -12.118 1.00 95.19 287 GLU A N 1
ATOM 2227 C CA . GLU A 1 287 ? -9.237 2.447 -12.977 1.00 95.19 287 GLU A CA 1
ATOM 2228 C C . GLU A 1 287 ? -9.649 3.783 -12.319 1.00 95.19 287 GLU A C 1
ATOM 2230 O O . GLU A 1 287 ? -10.710 4.347 -12.587 1.00 95.19 287 GLU A O 1
ATOM 2235 N N . ARG A 1 288 ? -8.817 4.292 -11.403 1.00 93.12 288 ARG A N 1
ATOM 2236 C CA . ARG A 1 288 ? -9.035 5.534 -10.648 1.00 93.12 288 ARG A CA 1
ATOM 2237 C C . ARG A 1 288 ? -7.720 6.070 -10.098 1.00 93.12 288 ARG A C 1
ATOM 2239 O O . ARG A 1 288 ? -6.758 5.323 -9.922 1.00 93.12 288 ARG A O 1
ATOM 2246 N N . ASP A 1 289 ? -7.702 7.352 -9.755 1.00 90.25 289 ASP A N 1
ATOM 2247 C CA . ASP A 1 289 ? -6.553 7.959 -9.087 1.00 90.25 289 ASP A CA 1
ATOM 2248 C C . ASP A 1 289 ? -6.469 7.569 -7.601 1.00 90.25 289 ASP A C 1
ATOM 2250 O O . ASP A 1 289 ? -7.476 7.382 -6.908 1.00 90.25 289 ASP A O 1
ATOM 2254 N N . ILE A 1 290 ? -5.236 7.499 -7.099 1.00 92.12 290 ILE A N 1
ATOM 2255 C CA . ILE A 1 290 ? -4.932 7.293 -5.682 1.00 92.12 290 ILE A CA 1
ATOM 2256 C C . ILE A 1 290 ? -4.833 8.668 -5.018 1.00 92.12 290 ILE A C 1
ATOM 2258 O O . ILE A 1 290 ? -3.945 9.461 -5.331 1.00 92.12 290 ILE A O 1
ATOM 2262 N N . ARG A 1 291 ? -5.751 8.975 -4.099 1.00 90.38 291 ARG A N 1
ATOM 2263 C CA . ARG A 1 291 ? -5.891 10.330 -3.535 1.00 90.38 291 ARG A CA 1
ATOM 2264 C C . ARG A 1 291 ? -4.689 10.729 -2.686 1.00 90.38 291 ARG A C 1
ATOM 2266 O O . ARG A 1 291 ? -4.226 11.862 -2.758 1.00 90.38 291 ARG A O 1
ATOM 2273 N N . SER A 1 292 ? -4.171 9.791 -1.906 1.00 91.00 292 SER A N 1
ATOM 2274 C CA . SER A 1 292 ? -2.962 9.960 -1.096 1.00 91.00 292 SER A CA 1
ATOM 2275 C C . SER A 1 292 ? -1.707 10.189 -1.942 1.00 91.00 292 SER A C 1
ATOM 2277 O O . SER A 1 292 ? -0.803 10.888 -1.495 1.00 91.00 292 SER A O 1
ATOM 2279 N N . ALA A 1 293 ? -1.668 9.702 -3.186 1.00 85.81 293 ALA A N 1
ATOM 2280 C CA . ALA A 1 293 ? -0.551 9.950 -4.094 1.00 85.81 293 ALA A CA 1
ATOM 2281 C C . ALA A 1 293 ? -0.482 11.427 -4.520 1.00 85.81 293 ALA A C 1
ATOM 2283 O O . ALA A 1 293 ? 0.591 12.021 -4.517 1.00 85.81 293 ALA A O 1
ATOM 2284 N N . ALA A 1 294 ? -1.632 12.054 -4.794 1.00 85.44 294 ALA A N 1
ATOM 2285 C CA . ALA A 1 294 ? -1.701 13.492 -5.076 1.00 85.44 294 ALA A CA 1
ATOM 2286 C C . ALA A 1 294 ? -1.267 14.346 -3.866 1.00 85.44 294 ALA A C 1
ATOM 2288 O O . ALA A 1 294 ? -0.676 15.418 -4.019 1.00 85.44 294 ALA A O 1
ATOM 2289 N N . TRP A 1 295 ? -1.533 13.862 -2.647 1.00 86.75 295 TRP A N 1
ATOM 2290 C CA . TRP A 1 295 ? -1.043 14.504 -1.428 1.00 86.75 295 TRP A CA 1
ATOM 2291 C C . TRP A 1 295 ? 0.482 14.407 -1.303 1.00 86.75 295 TRP A C 1
ATOM 2293 O O . TRP A 1 295 ? 1.127 15.419 -1.033 1.00 86.75 295 TRP A O 1
ATOM 2303 N N . LEU A 1 296 ? 1.069 13.236 -1.574 1.00 86.56 296 LEU A N 1
ATOM 2304 C CA . LEU A 1 296 ? 2.526 13.058 -1.603 1.00 86.56 296 LEU A CA 1
ATOM 2305 C C . LEU A 1 296 ? 3.204 14.001 -2.610 1.00 86.56 296 LEU A C 1
ATOM 2307 O O . LEU A 1 296 ? 4.216 14.614 -2.278 1.00 86.56 296 LEU A O 1
ATOM 2311 N N . ASP A 1 297 ? 2.619 14.190 -3.796 1.00 85.25 297 ASP A N 1
ATOM 2312 C CA . ASP A 1 297 ? 3.139 15.133 -4.803 1.00 85.25 297 ASP A CA 1
ATOM 2313 C C . ASP A 1 297 ? 3.137 16.575 -4.288 1.00 85.25 297 ASP A C 1
ATOM 2315 O O . ASP A 1 297 ? 4.087 17.333 -4.491 1.00 85.25 297 ASP A O 1
ATOM 2319 N N . THR A 1 298 ? 2.066 16.947 -3.581 1.00 84.94 298 THR A N 1
ATOM 2320 C CA . THR A 1 298 ? 1.926 18.276 -2.979 1.00 84.94 298 THR A CA 1
ATOM 2321 C C . THR A 1 298 ? 3.013 18.517 -1.933 1.00 84.94 298 THR A C 1
ATOM 2323 O O . THR A 1 298 ? 3.626 19.585 -1.927 1.00 84.94 298 THR A O 1
ATOM 2326 N N . LEU A 1 299 ? 3.289 17.527 -1.077 1.00 84.75 299 LEU A N 1
ATOM 2327 C CA . LEU A 1 299 ? 4.343 17.621 -0.064 1.00 84.75 299 LEU A CA 1
ATOM 2328 C C . LEU A 1 299 ? 5.728 17.772 -0.697 1.00 84.75 299 LEU A C 1
ATOM 2330 O O . LEU A 1 299 ? 6.435 18.725 -0.367 1.00 84.75 299 LEU A O 1
ATOM 2334 N N . LYS A 1 300 ? 6.066 16.922 -1.675 1.00 80.75 300 LYS A N 1
ATOM 2335 C CA . LYS A 1 300 ? 7.329 17.012 -2.428 1.00 80.75 300 LYS A CA 1
ATOM 2336 C C . LYS A 1 300 ? 7.519 18.397 -3.053 1.00 80.75 300 LYS A C 1
ATOM 2338 O O . LYS A 1 300 ? 8.591 18.992 -2.951 1.00 80.75 300 LYS A O 1
ATOM 2343 N N . GLY A 1 301 ? 6.459 18.959 -3.640 1.00 78.44 301 GLY A N 1
ATOM 2344 C CA . GLY A 1 301 ? 6.489 20.303 -4.222 1.00 78.44 301 GLY A CA 1
ATOM 2345 C C . GLY A 1 301 ? 6.715 21.423 -3.197 1.00 78.44 301 GLY A C 1
ATOM 2346 O O . GLY A 1 301 ? 7.398 22.402 -3.501 1.00 78.44 301 GLY A O 1
ATOM 2347 N N . ILE A 1 302 ? 6.176 21.296 -1.979 1.00 78.31 302 ILE A N 1
ATOM 2348 C CA . ILE A 1 302 ? 6.415 22.257 -0.887 1.00 78.31 302 ILE A CA 1
ATOM 2349 C C . ILE A 1 302 ? 7.877 22.195 -0.425 1.00 78.31 302 ILE A C 1
ATOM 2351 O O . ILE A 1 302 ? 8.486 23.242 -0.202 1.00 78.31 302 ILE A O 1
ATOM 2355 N N . GLN A 1 303 ? 8.454 20.997 -0.308 1.00 71.19 303 GLN A N 1
ATOM 2356 C CA . GLN A 1 303 ? 9.847 20.813 0.113 1.00 71.19 303 GLN A CA 1
ATOM 2357 C C . GLN A 1 303 ? 10.842 21.387 -0.902 1.00 71.19 303 GLN A C 1
ATOM 2359 O O . GLN A 1 303 ? 11.736 22.141 -0.524 1.00 71.19 303 GLN A O 1
ATOM 2364 N N . GLN A 1 304 ? 10.650 21.104 -2.195 1.00 70.44 304 GLN A N 1
ATOM 2365 C CA . GLN A 1 304 ? 11.528 21.604 -3.262 1.00 70.44 304 GLN A CA 1
ATOM 2366 C C . GLN A 1 304 ? 11.598 23.139 -3.285 1.00 70.44 304 GLN A C 1
ATOM 2368 O O . GLN A 1 304 ? 12.673 23.718 -3.447 1.00 70.44 304 GLN A O 1
ATOM 2373 N N . ARG A 1 305 ? 10.467 23.818 -3.041 1.00 70.12 305 ARG A N 1
ATOM 2374 C CA . ARG A 1 305 ? 10.419 25.288 -2.935 1.00 70.12 305 ARG A CA 1
ATOM 2375 C C . ARG A 1 305 ? 11.154 25.828 -1.711 1.00 70.12 305 ARG A C 1
ATOM 2377 O O . ARG A 1 305 ? 11.676 26.930 -1.768 1.00 70.12 305 ARG A O 1
ATOM 2384 N N . ARG A 1 306 ? 11.197 25.079 -0.606 1.00 65.12 306 ARG A N 1
ATOM 2385 C CA . ARG A 1 306 ? 11.949 25.472 0.598 1.00 65.12 306 ARG A CA 1
ATOM 2386 C C . ARG A 1 306 ? 13.460 25.291 0.435 1.00 65.12 306 ARG A C 1
ATOM 2388 O O . ARG A 1 306 ? 14.214 26.017 1.068 1.00 65.12 306 ARG A O 1
ATOM 2395 N N . GLN A 1 307 ? 13.888 24.337 -0.392 1.00 59.22 307 GLN A N 1
ATOM 2396 C CA . GLN A 1 307 ? 15.302 24.013 -0.623 1.00 59.22 307 GLN A CA 1
ATOM 2397 C C . GLN A 1 307 ? 15.979 24.889 -1.689 1.00 59.22 307 GLN A C 1
ATOM 2399 O O . GLN A 1 307 ? 17.200 24.856 -1.804 1.00 59.22 307 GLN A O 1
ATOM 2404 N N . THR A 1 308 ? 15.213 25.687 -2.438 1.00 48.00 308 THR A N 1
ATOM 2405 C CA . THR A 1 308 ? 15.742 26.644 -3.422 1.00 48.00 308 THR A CA 1
ATOM 2406 C C . THR A 1 308 ? 15.540 28.066 -2.883 1.00 48.00 308 THR A C 1
ATOM 2408 O O . THR A 1 308 ? 14.518 28.677 -3.192 1.00 48.00 308 THR A O 1
ATOM 2411 N N . PRO A 1 309 ? 16.420 28.582 -2.002 1.00 48.41 309 PRO A N 1
ATOM 2412 C CA . PRO A 1 309 ? 16.332 29.976 -1.583 1.00 48.41 309 PRO A CA 1
ATOM 2413 C C . PRO A 1 309 ? 16.661 30.890 -2.774 1.00 48.41 309 PRO A C 1
ATOM 2415 O O . PRO A 1 309 ? 17.616 30.620 -3.505 1.00 48.41 309 PRO A O 1
ATOM 2418 N N . GLU A 1 310 ? 15.827 31.915 -2.976 1.00 44.59 310 GLU A N 1
ATOM 2419 C CA . GLU A 1 310 ? 16.046 33.014 -3.935 1.00 44.59 310 GLU A CA 1
ATOM 2420 C C . GLU A 1 310 ? 17.370 33.754 -3.697 1.00 44.59 310 GLU A C 1
ATOM 2422 O O . GLU A 1 310 ? 17.775 33.896 -2.517 1.00 44.59 310 GLU A O 1
#

Foldseek 3Di:
DPDFDKDKFKWAFLDWDDDPDQKIKTWTATQQQGTAIEIEGRLNPPPRPCVQQNDHLFTWIWMWGDDDRHIYTPDIDTPGSLVQLVLDPQLVLLLSLLSLLSVLLIDGRDHDNPSVVLSVVLSVLSSVQPDPPDDDDDDDDDDDDDDDDDDDDDDDDDDDDDDDDPPPPPPDSDPPLDGQDCLLVSLLSLQVSCVSSVLRADLQAALPPRHGEDQAKWWADLVSRYIHHPVCQVVDPDIHIAHSVLSVSSVCSNVDDPVVSSVDDDDPVSSVRSVVRSQVNSCVVSVHHRPSVVVSVVVVVVSVVVVDDD

Secondary structure (DSSP, 8-state):
-PPP-EEEEEEEEEEEEEETTTEEEEEEEETTTEEEEEEETTTTSTT-TTTGGG-TT-EEEEEEE--SSSEEEEEEEEEE--HHHHH-HHHHHHHHHHHHHHHHHSPBT---HHHHHHHHHHHHHHHHS----PPP----------------------------------------------HHHHHHHHHHHHHHTT-PPB-SB-TTT-PBPPSS-EEEETTTTEEE-TTTGGGSSSEEEE-HHHHHHHHHHHH--HHHHHT----HHHHHHHHHHHHHHHHHHHTS--HHHHHHHHHHHHHHHHHS--

Mean predicted aligned error: 10.69 Å

Sequence (310 aa):
MPRAKTYQTEAIIIKKTKLGEADRILTLYTPELGKIQGVAKGIRRPKAKLAGHLEMLTHSMVSLVHGHNLDTIIGSQTINSFLPLKCDLELGACALYATELVGQFATERQENRPLFGLLLEMMQQLSSLDRPAEGAANNDNSIKSGVHFPSPSMGEGQDGGDFPGKRESAFQPRRHDYHPDTSGLLRYFEVHLLHEAGYRPQLELCVACRRPLPQVTTYFSAAAGGVLCTDCRHKQSFSYPLSAGALSVLRALQEADWSAACQTQCDGRVQQEMETVMRHYLRYLLERDIRSAAWLDTLKGIQQRRQTPE

Radius of gyration: 24.88 Å; Cα contacts (8 Å, |Δi|>4): 461; chains: 1; bounding box: 66×49×89 Å

Nearest PDB structures (foldseek):
  3q8d-assembly1_A  TM=8.364E-01  e=1.216E-13  Escherichia coli
  1u5k-assembly1_A  TM=8.892E-01  e=2.450E-12  Deinococcus radiodurans R1 = ATCC 13939 = DSM 20539
  1k8g-assembly1_A  TM=6.388E-01  e=4.111E-02  Sterkiella nova
  1k8g-assembly2_B  TM=6.339E-01  e=2.686E-01  Sterkiella nova
  1iyj-assembly2_D  TM=6.120E-01  e=2.422E+00  Rattus norvegicus